Protein AF-A0A7H4LS41-F1 (afdb_monomer)

Secondary structure (DSSP, 8-state):
-----------SS--EEEEEEEETTEEEEEEEE-TTS--EEEEEEEEE-TTT--EEEEEEEEEEEE---BTTB----EEEEEEEE-TTHHHHHT--PPPPGGG---HHHHHHHHHHHHHHHHHHH-SEEEGGGTT-EEEETTEEEEPPEEEEETTEEEEE-S-EEEE--SSEEEEEEEEE--SSS--EEEEEEEEES----EE-TTS-EEEEEEEEE-----

Structure (mmCIF, N/CA/C/O backbone):
data_AF-A0A7H4LS41-F1
#
_entry.id   AF-A0A7H4LS41-F1
#
loop_
_atom_site.group_PDB
_atom_site.id
_atom_site.type_symbol
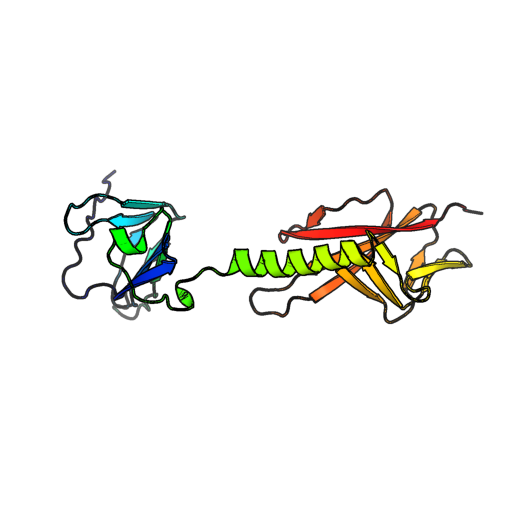_atom_site.label_atom_id
_atom_site.label_alt_id
_atom_site.label_comp_id
_atom_site.label_asym_id
_atom_site.label_entity_id
_atom_site.label_seq_id
_atom_site.pdbx_PDB_ins_code
_atom_site.Cartn_x
_atom_site.Cartn_y
_atom_site.Cartn_z
_atom_site.occupancy
_atom_site.B_iso_or_equiv
_atom_site.auth_seq_id
_atom_site.auth_comp_id
_atom_site.auth_asym_id
_atom_site.auth_atom_id
_atom_site.pdbx_PDB_model_num
ATOM 1 N N . MET A 1 1 ? 5.832 -9.402 42.581 1.00 26.73 1 MET A N 1
ATOM 2 C CA . MET A 1 1 ? 5.494 -8.704 41.322 1.00 26.73 1 MET A CA 1
ATOM 3 C C . MET A 1 1 ? 3.971 -8.651 41.212 1.00 26.73 1 MET A C 1
ATOM 5 O O . MET A 1 1 ? 3.350 -9.659 40.904 1.00 26.73 1 MET A O 1
ATOM 9 N N . LYS A 1 2 ? 3.348 -7.550 41.657 1.00 20.28 2 LYS A N 1
ATOM 10 C CA . LYS A 1 2 ? 1.881 -7.433 41.754 1.00 20.28 2 LYS A CA 1
ATOM 11 C C . LYS A 1 2 ? 1.306 -7.159 40.362 1.00 20.28 2 LYS A C 1
ATOM 13 O O . LYS A 1 2 ? 1.460 -6.063 39.839 1.00 20.28 2 LYS A O 1
ATOM 18 N N . VAL A 1 3 ? 0.658 -8.162 39.778 1.00 23.30 3 VAL A N 1
ATOM 19 C CA . VAL A 1 3 ? -0.164 -8.021 38.571 1.00 23.30 3 VAL A CA 1
ATOM 20 C C . VAL A 1 3 ? -1.408 -7.223 38.960 1.00 23.30 3 VAL A C 1
ATOM 22 O O . VAL A 1 3 ? -2.259 -7.713 39.703 1.00 23.30 3 VAL A O 1
ATOM 25 N N . CYS A 1 4 ? -1.495 -5.971 38.511 1.00 23.27 4 CYS A N 1
ATOM 26 C CA . CYS A 1 4 ? -2.680 -5.146 38.708 1.00 23.27 4 CYS A CA 1
ATOM 27 C C . CYS A 1 4 ? -3.816 -5.693 37.829 1.00 23.27 4 CYS A C 1
ATOM 29 O O . CYS A 1 4 ? -3.896 -5.408 36.636 1.00 23.27 4 CYS A O 1
ATOM 31 N N . ARG A 1 5 ? -4.694 -6.517 38.415 1.00 29.94 5 ARG A N 1
ATOM 32 C CA . ARG A 1 5 ? -6.027 -6.799 37.868 1.00 29.94 5 ARG A CA 1
ATOM 33 C C . ARG A 1 5 ? -6.899 -5.573 38.111 1.00 29.94 5 ARG A C 1
ATOM 35 O O . ARG A 1 5 ? -7.603 -5.511 39.115 1.00 29.94 5 ARG A O 1
ATOM 42 N N . GLN A 1 6 ? -6.890 -4.618 37.192 1.00 29.47 6 GLN A N 1
ATOM 43 C CA . GLN A 1 6 ? -7.936 -3.604 37.162 1.00 29.47 6 GLN A CA 1
ATOM 44 C C . GLN A 1 6 ? -8.997 -4.039 36.153 1.00 29.47 6 GLN A C 1
ATOM 46 O O . GLN A 1 6 ? -8.884 -3.826 34.950 1.00 29.47 6 GLN A O 1
ATOM 51 N N . ARG A 1 7 ? -10.052 -4.684 36.672 1.00 33.44 7 ARG A N 1
ATOM 52 C CA . ARG A 1 7 ? -11.378 -4.609 36.051 1.00 33.44 7 ARG A CA 1
ATOM 53 C C . ARG A 1 7 ? -11.705 -3.120 35.971 1.00 33.44 7 ARG A C 1
ATOM 55 O O . ARG A 1 7 ? -12.059 -2.527 36.987 1.00 33.44 7 ARG A O 1
ATOM 62 N N . LEU A 1 8 ? -11.580 -2.520 34.794 1.00 33.59 8 LEU A N 1
ATOM 63 C CA . LEU A 1 8 ? -12.117 -1.190 34.524 1.00 33.59 8 LEU A CA 1
ATOM 64 C C . LEU A 1 8 ? -13.650 -1.298 34.454 1.00 33.59 8 LEU A C 1
ATOM 66 O O . LEU A 1 8 ? -14.258 -1.274 33.392 1.00 33.59 8 LEU A O 1
ATOM 70 N N . LYS A 1 9 ? -14.289 -1.469 35.617 1.00 32.97 9 LYS A N 1
ATOM 71 C CA . LYS A 1 9 ? -15.656 -0.990 35.821 1.00 32.97 9 LYS A CA 1
ATOM 72 C C . LYS A 1 9 ? -15.510 0.518 35.969 1.00 32.97 9 LYS A C 1
ATOM 74 O O . LYS A 1 9 ? -15.071 0.953 37.023 1.00 32.97 9 LYS A O 1
ATOM 79 N N . PHE A 1 10 ? -15.783 1.277 34.913 1.00 35.00 10 PHE A N 1
ATOM 80 C CA . PHE A 1 10 ? -15.737 2.740 34.927 1.00 35.00 10 PHE A CA 1
ATOM 81 C C . PHE A 1 10 ? -16.946 3.292 35.700 1.00 35.00 10 PHE A C 1
ATOM 83 O O . PHE A 1 10 ? -18.069 3.127 35.220 1.00 35.00 10 PHE A O 1
ATOM 90 N N . PRO A 1 11 ? -16.785 3.956 36.859 1.00 31.81 11 PRO A N 1
ATOM 91 C CA . PRO A 1 11 ? -17.811 4.837 37.385 1.00 31.81 11 PRO A CA 1
ATOM 92 C C . PRO A 1 11 ? -17.486 6.280 36.960 1.00 31.81 11 PRO A C 1
ATOM 94 O O . PRO A 1 11 ? -16.342 6.711 37.041 1.00 31.81 11 PRO A O 1
ATOM 97 N N . MET A 1 12 ? -18.515 7.043 36.581 1.00 33.16 12 MET A N 1
ATOM 98 C CA . MET A 1 12 ? -18.486 8.512 36.461 1.00 33.16 12 MET A CA 1
ATOM 99 C C . MET A 1 12 ? -17.846 9.090 35.176 1.00 33.16 12 MET A C 1
ATOM 101 O O . MET A 1 12 ? -16.780 9.690 35.225 1.00 33.16 12 MET A O 1
ATOM 105 N N . PHE A 1 13 ? -18.608 8.964 34.075 1.00 34.97 13 PHE A N 1
ATOM 106 C CA . PHE A 1 13 ? -18.417 9.378 32.664 1.00 34.97 13 PHE A CA 1
ATOM 107 C C . PHE A 1 13 ? -18.037 8.210 31.735 1.00 34.97 13 PHE A C 1
ATOM 109 O O . PHE A 1 13 ? -16.871 7.821 31.675 1.00 34.97 13 PHE A O 1
ATOM 116 N N . PRO A 1 14 ? -19.015 7.586 31.042 1.00 52.81 14 PRO A N 1
ATOM 117 C CA . PRO A 1 14 ? -18.715 6.474 30.152 1.00 52.81 14 PRO A CA 1
ATOM 118 C C . PRO A 1 14 ? -17.909 6.967 28.936 1.00 52.81 14 PRO A C 1
ATOM 120 O O . PRO A 1 14 ? -18.185 8.066 28.449 1.00 52.81 14 PRO A O 1
ATOM 123 N N . PRO A 1 15 ? -16.954 6.168 28.412 1.00 63.88 15 PRO A N 1
ATOM 124 C CA . PRO A 1 15 ? -16.457 6.360 27.051 1.00 63.88 15 PRO A CA 1
ATOM 125 C C . PRO A 1 15 ? -17.625 6.613 26.103 1.00 63.88 15 PRO A C 1
ATOM 127 O O . PRO A 1 15 ? -18.675 5.974 26.241 1.00 63.88 15 PRO A O 1
ATOM 130 N N . LEU A 1 16 ? -17.428 7.468 25.101 1.00 72.19 16 LEU A N 1
ATOM 131 C CA . LEU A 1 16 ? -18.367 7.483 23.991 1.00 72.19 16 LEU A CA 1
ATOM 132 C C . LEU A 1 16 ? -18.194 6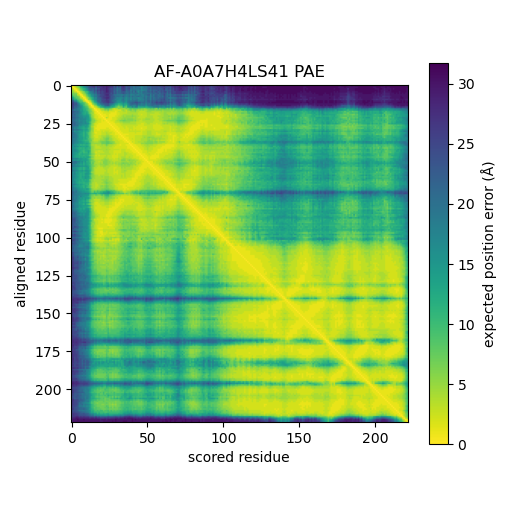.157 23.244 1.00 72.19 16 LEU A C 1
ATOM 134 O O . LEU A 1 16 ? -17.185 5.931 22.571 1.00 72.19 16 LEU A O 1
ATOM 138 N N . LEU A 1 17 ? -19.153 5.257 23.454 1.00 84.25 17 LEU A N 1
ATOM 139 C CA . LEU A 1 17 ? -19.219 3.954 22.815 1.00 84.25 17 LEU A CA 1
ATOM 140 C C . LEU A 1 17 ? -20.185 4.034 21.643 1.00 84.25 17 LEU A C 1
ATOM 142 O O . LEU A 1 17 ? -21.367 4.324 21.824 1.00 84.25 17 LEU A O 1
ATOM 146 N N . ILE A 1 18 ? -19.676 3.757 20.449 1.00 88.62 18 ILE A N 1
ATOM 147 C CA . ILE A 1 18 ? -20.455 3.786 19.213 1.00 88.62 18 ILE A CA 1
ATOM 148 C C . ILE A 1 18 ? -20.417 2.386 18.623 1.00 88.62 18 ILE A C 1
ATOM 150 O O . ILE A 1 18 ? -19.359 1.768 18.531 1.00 88.62 18 ILE A O 1
ATOM 154 N N . LYS A 1 19 ? -21.585 1.872 18.248 1.00 91.81 19 LYS A N 1
ATOM 155 C CA . LYS A 1 19 ? -21.738 0.549 17.650 1.00 91.81 19 LYS A CA 1
ATOM 156 C C . LYS A 1 19 ? -22.420 0.691 16.300 1.00 91.81 19 LYS A C 1
ATOM 158 O O . LYS A 1 19 ? -23.403 1.424 16.195 1.00 91.81 19 LYS A O 1
ATOM 163 N N . ALA A 1 20 ? -21.905 0.002 15.294 1.00 93.06 20 ALA A N 1
ATOM 164 C CA . ALA A 1 20 ? -22.434 0.089 13.944 1.00 93.06 20 ALA A CA 1
ATOM 165 C C . ALA A 1 20 ? -22.295 -1.234 13.185 1.00 93.06 20 ALA A C 1
ATOM 167 O O . ALA A 1 20 ? -21.420 -2.045 13.488 1.00 93.06 20 ALA A O 1
ATOM 168 N N . ALA A 1 21 ? -23.163 -1.451 12.201 1.00 93.31 21 ALA A N 1
ATOM 169 C CA . ALA A 1 21 ? -23.132 -2.614 11.325 1.00 93.31 21 ALA A CA 1
ATOM 170 C C . ALA A 1 21 ? -22.332 -2.291 10.059 1.00 93.31 21 ALA A C 1
ATOM 172 O O . ALA A 1 21 ? -22.771 -1.505 9.224 1.00 93.31 21 ALA A O 1
ATOM 173 N N . LEU A 1 22 ? -21.161 -2.911 9.901 1.00 89.12 22 LEU A N 1
ATOM 174 C CA . LEU A 1 22 ? -20.341 -2.774 8.693 1.00 89.12 22 LEU A CA 1
ATOM 175 C C . LEU A 1 22 ? -21.044 -3.391 7.476 1.00 89.12 22 LEU A C 1
ATOM 177 O O . LEU A 1 22 ? -20.971 -2.856 6.372 1.00 89.12 22 LEU A O 1
ATOM 181 N N . ASN A 1 23 ? -21.711 -4.525 7.692 1.00 90.50 23 ASN A N 1
ATOM 182 C CA . ASN A 1 23 ? -22.616 -5.203 6.768 1.00 90.50 23 ASN A CA 1
ATOM 183 C C . ASN A 1 23 ? -23.454 -6.230 7.563 1.00 90.50 23 ASN A C 1
ATOM 185 O O . ASN A 1 23 ? -23.344 -6.306 8.786 1.00 90.50 23 ASN A O 1
ATOM 189 N N . THR A 1 24 ? -24.272 -7.050 6.896 1.00 92.38 24 THR A N 1
ATOM 190 C CA . THR A 1 24 ? -25.110 -8.079 7.549 1.00 92.38 24 THR A CA 1
ATOM 191 C C . THR A 1 24 ? -24.319 -9.044 8.446 1.00 92.38 24 THR A C 1
ATOM 193 O O . THR A 1 24 ? -24.831 -9.507 9.464 1.00 92.38 24 THR A O 1
ATOM 196 N N . ASN A 1 25 ? -23.062 -9.315 8.095 1.00 94.69 25 ASN A N 1
ATOM 197 C CA . ASN A 1 25 ? -22.186 -10.290 8.741 1.00 94.69 25 ASN A CA 1
ATOM 198 C C . ASN A 1 25 ? -21.044 -9.648 9.543 1.00 94.69 25 ASN A C 1
ATOM 200 O O . ASN A 1 25 ? -20.151 -10.353 10.002 1.00 94.69 25 ASN A O 1
ATOM 204 N N . ALA A 1 26 ? -21.029 -8.326 9.722 1.00 92.12 26 ALA A N 1
ATOM 205 C CA . ALA A 1 26 ? -19.961 -7.676 10.467 1.00 92.12 26 ALA A CA 1
ATOM 206 C C . ALA A 1 26 ? -20.446 -6.444 11.225 1.00 92.12 26 ALA A C 1
ATOM 208 O O . ALA A 1 26 ? -21.183 -5.610 10.698 1.00 92.12 26 ALA A O 1
ATOM 209 N N . VAL A 1 27 ? -19.966 -6.297 12.456 1.00 92.62 27 VAL A N 1
ATOM 210 C CA . VAL A 1 27 ? -20.240 -5.144 13.318 1.00 92.62 27 VAL A CA 1
ATOM 211 C C . VAL A 1 27 ? -18.942 -4.550 13.837 1.00 92.62 27 VAL A C 1
ATOM 213 O O . VAL A 1 27 ? -17.940 -5.247 13.990 1.00 92.62 27 VAL A O 1
ATOM 216 N N . VAL A 1 28 ? -18.957 -3.254 14.121 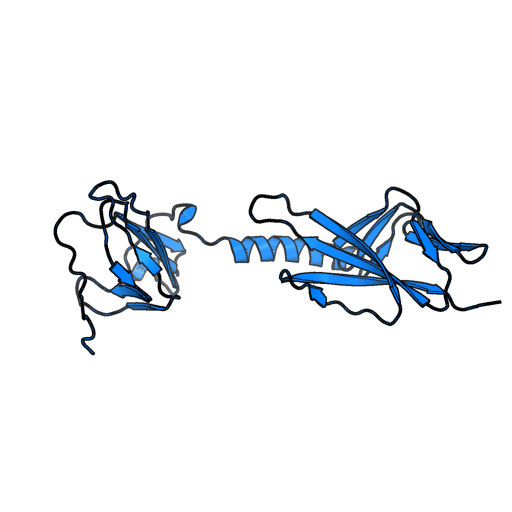1.00 92.44 28 VAL A N 1
ATOM 217 C CA . VAL A 1 28 ? -17.840 -2.529 14.721 1.00 92.44 28 VAL A CA 1
ATOM 218 C C . VAL A 1 28 ? -18.271 -1.908 16.041 1.00 92.44 28 VAL A C 1
ATOM 220 O O . VAL A 1 28 ? -19.338 -1.299 16.148 1.00 92.44 28 VAL A O 1
ATOM 223 N N . TYR A 1 29 ? -17.415 -2.068 17.044 1.00 91.88 29 TYR A N 1
ATOM 224 C CA . TYR A 1 29 ? -17.506 -1.395 18.328 1.00 91.88 29 TYR A CA 1
ATOM 225 C C . TYR A 1 29 ? -16.375 -0.392 18.427 1.00 91.88 29 TYR A C 1
ATOM 227 O O . TYR A 1 29 ? -15.199 -0.745 18.308 1.00 91.88 29 TYR A O 1
ATOM 235 N N . SER A 1 30 ? -16.735 0.852 18.685 1.00 90.31 30 SER A N 1
ATOM 236 C CA . SER A 1 30 ? -15.789 1.940 18.807 1.00 90.31 30 SER A CA 1
ATOM 237 C C . SER A 1 30 ? -15.855 2.566 20.182 1.00 90.31 30 SER A C 1
ATOM 239 O O . SER A 1 30 ? -16.936 2.750 20.738 1.00 90.31 30 SER A O 1
ATOM 241 N N . ALA A 1 31 ? -14.691 2.921 20.713 1.00 89.00 31 ALA A N 1
ATOM 242 C CA . ALA A 1 31 ? -14.557 3.646 21.963 1.00 89.00 31 ALA A CA 1
ATOM 243 C C . ALA A 1 31 ? -13.726 4.907 21.743 1.00 89.00 31 ALA A C 1
ATOM 245 O O . ALA A 1 31 ? -12.608 4.836 21.221 1.00 89.00 31 ALA A O 1
ATOM 246 N N . VAL A 1 32 ? -14.266 6.040 22.188 1.00 88.25 32 VAL A N 1
ATOM 247 C CA . VAL A 1 32 ? -13.549 7.312 22.277 1.00 88.25 32 VAL A CA 1
ATOM 248 C C . VAL A 1 32 ? -13.382 7.669 23.751 1.00 88.25 32 VAL A C 1
ATOM 250 O O . VAL A 1 32 ? -14.362 7.856 24.474 1.00 88.25 32 VAL A O 1
ATOM 253 N N . LEU A 1 33 ? -12.127 7.744 24.196 1.00 90.44 33 LEU A N 1
ATOM 254 C CA . LEU A 1 33 ? -11.746 8.300 25.493 1.00 90.44 33 LEU A CA 1
ATOM 255 C C . LEU A 1 33 ? -11.070 9.643 25.252 1.00 90.44 33 LEU A C 1
ATOM 257 O O . LEU A 1 33 ? -10.024 9.711 24.599 1.00 90.44 33 LEU A O 1
ATOM 261 N N . ASP A 1 34 ? -11.656 10.700 25.795 1.00 90.50 34 ASP A N 1
ATOM 262 C CA . ASP A 1 34 ? -11.086 12.036 25.716 1.00 90.50 34 ASP A CA 1
ATOM 263 C C . ASP A 1 34 ? -9.904 12.216 26.692 1.00 90.50 34 ASP A C 1
ATOM 265 O O . ASP A 1 34 ? -9.445 11.282 27.367 1.00 90.50 34 ASP A O 1
ATOM 269 N N . THR A 1 35 ? -9.384 13.439 26.773 1.00 92.38 35 THR A N 1
ATOM 270 C CA . THR A 1 35 ? -8.269 13.763 27.668 1.00 92.38 35 THR A CA 1
ATOM 271 C C . THR A 1 35 ? -8.645 13.783 29.155 1.00 92.38 35 THR A C 1
ATOM 273 O O . THR A 1 35 ? -7.755 13.863 29.993 1.00 92.38 35 THR A O 1
ATOM 276 N N . THR A 1 36 ? -9.923 13.682 29.530 1.00 90.62 36 THR A N 1
ATOM 277 C CA . THR A 1 36 ? -10.363 13.697 30.939 1.00 90.62 36 THR A CA 1
ATOM 278 C C . THR A 1 36 ? -10.226 12.332 31.624 1.00 90.62 36 THR A C 1
ATOM 280 O O . THR A 1 36 ? -10.286 12.243 32.856 1.00 90.62 36 THR A O 1
ATOM 283 N N . ILE A 1 37 ? -9.985 11.276 30.840 1.00 87.88 37 ILE A N 1
ATOM 284 C CA . ILE A 1 37 ? -9.876 9.887 31.295 1.00 87.88 37 ILE A CA 1
ATOM 285 C C . ILE A 1 37 ? -8.420 9.401 31.132 1.00 87.88 37 ILE A C 1
ATOM 287 O O . ILE A 1 37 ? -7.853 9.456 30.050 1.00 87.88 37 ILE A O 1
ATOM 291 N N . GLY A 1 38 ? -7.797 8.925 32.204 1.00 89.06 38 GLY A N 1
ATOM 292 C CA . GLY A 1 38 ? -6.384 8.503 32.328 1.00 89.06 38 GLY A CA 1
ATOM 293 C C . GLY A 1 38 ? -6.128 8.214 33.819 1.00 89.06 38 GLY A C 1
ATOM 294 O O . GLY A 1 38 ? -7.078 8.236 34.599 1.00 89.06 38 GLY A O 1
ATOM 295 N N . ASP A 1 39 ? -4.940 7.937 34.338 1.00 92.44 39 ASP A N 1
ATOM 296 C CA . ASP A 1 39 ? -3.619 7.711 33.763 1.00 92.44 39 ASP A CA 1
ATOM 297 C C . ASP A 1 39 ? -3.279 6.226 33.897 1.00 92.44 39 ASP A C 1
ATOM 299 O O . ASP A 1 39 ? -3.326 5.680 35.002 1.00 92.44 39 ASP A O 1
ATOM 303 N N . TRP A 1 40 ? -2.947 5.544 32.803 1.00 93.06 40 TRP A N 1
ATOM 304 C CA . TRP A 1 40 ? -2.560 4.133 32.878 1.00 93.06 40 TRP A CA 1
ATOM 305 C C . TRP A 1 40 ? -1.762 3.673 31.664 1.00 93.06 40 TRP A C 1
ATOM 307 O O . TRP A 1 40 ? -1.824 4.243 30.571 1.00 93.06 40 TRP A O 1
ATOM 317 N N . ARG A 1 41 ? -1.040 2.570 31.865 1.00 93.25 41 ARG A N 1
ATOM 318 C CA . ARG A 1 41 ? -0.422 1.790 30.794 1.00 93.25 41 ARG A CA 1
ATOM 319 C C . ARG A 1 41 ? -1.347 0.643 30.416 1.00 93.25 41 ARG A C 1
ATOM 321 O O . ARG A 1 41 ? -2.008 0.068 31.281 1.00 93.25 41 ARG A O 1
ATOM 328 N N . TYR A 1 42 ? -1.406 0.317 29.136 1.00 90.25 42 TYR A N 1
ATOM 329 C CA . TYR A 1 42 ? -2.170 -0.822 28.639 1.00 90.25 42 TYR A CA 1
ATOM 330 C C . TYR A 1 42 ? -1.464 -1.438 27.435 1.00 90.25 42 TYR A C 1
ATOM 332 O O . TYR A 1 42 ? -0.820 -0.745 26.656 1.00 90.25 42 TYR A O 1
ATOM 340 N N . ASN A 1 43 ? -1.587 -2.747 27.275 1.00 92.94 43 ASN A N 1
ATOM 341 C CA . ASN A 1 43 ? -1.017 -3.505 26.159 1.00 92.94 43 ASN A CA 1
ATOM 342 C C . ASN A 1 43 ? -2.053 -4.439 25.516 1.00 92.94 43 ASN A C 1
ATOM 344 O O . ASN A 1 43 ? -1.714 -5.317 24.728 1.00 92.94 43 ASN A O 1
ATOM 348 N N . TRP A 1 44 ? -3.327 -4.270 25.865 1.00 91.94 44 TRP A N 1
ATOM 349 C CA . TRP A 1 44 ? -4.432 -4.979 25.243 1.00 91.94 44 TRP A CA 1
ATOM 350 C C . TRP A 1 44 ? -5.711 -4.148 25.303 1.00 91.94 44 TRP A C 1
ATOM 352 O O . TRP A 1 44 ? -5.855 -3.246 26.132 1.00 91.94 44 TRP A O 1
ATOM 362 N N . ILE A 1 45 ? -6.634 -4.461 24.403 1.00 89.94 45 ILE A N 1
ATOM 363 C CA . ILE A 1 45 ? -7.987 -3.910 24.343 1.00 89.94 45 ILE A CA 1
ATOM 364 C C . ILE A 1 45 ? -8.925 -5.102 24.181 1.00 89.94 45 ILE A C 1
ATOM 366 O O . ILE A 1 45 ? -8.603 -6.039 23.451 1.00 89.94 45 ILE A O 1
ATOM 370 N N . GLY A 1 46 ? -10.062 -5.096 24.871 1.00 89.50 46 GLY A N 1
ATOM 371 C CA . GLY A 1 46 ? -11.015 -6.195 24.795 1.00 89.50 46 GLY A CA 1
ATOM 372 C C . GLY A 1 46 ? -12.449 -5.734 24.622 1.00 89.50 46 GLY A C 1
ATOM 373 O O . GLY A 1 46 ? -12.825 -4.647 25.061 1.00 89.50 46 GLY A O 1
ATOM 374 N N . LEU A 1 47 ? -13.237 -6.604 24.001 1.00 88.12 47 LEU A N 1
ATOM 37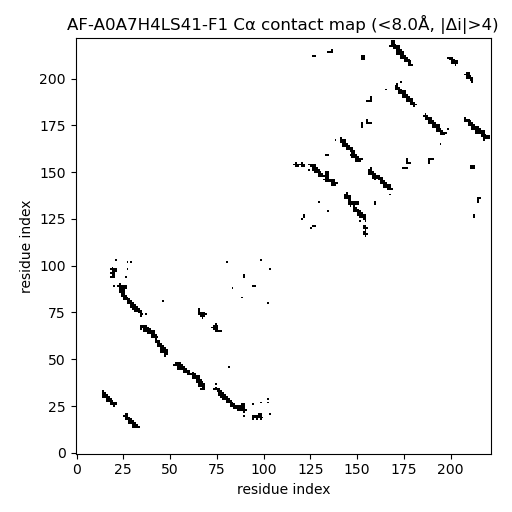5 C CA . LEU A 1 47 ? -14.684 -6.500 23.923 1.00 88.12 47 LEU A CA 1
ATOM 376 C C . LEU A 1 47 ? -15.287 -7.506 24.902 1.00 88.12 47 LEU A C 1
ATOM 378 O O . LEU A 1 47 ? -14.934 -8.688 24.884 1.00 88.12 47 LEU A O 1
ATOM 382 N N . VAL A 1 48 ? -16.186 -7.033 25.757 1.00 88.31 48 VAL A N 1
ATOM 383 C CA . VAL A 1 48 ? -16.854 -7.843 26.777 1.00 88.31 48 VAL A CA 1
ATOM 384 C C . VAL A 1 48 ? -18.349 -7.601 26.667 1.00 88.31 48 VAL A C 1
ATOM 386 O O . VAL A 1 48 ? -18.778 -6.450 26.579 1.00 88.31 48 VAL A O 1
ATOM 389 N N . ASP A 1 49 ? -19.132 -8.673 26.694 1.00 83.69 49 ASP A N 1
ATOM 390 C CA . ASP A 1 49 ? -20.577 -8.564 26.846 1.00 83.69 49 ASP A CA 1
ATOM 391 C C . ASP A 1 49 ? -20.904 -8.046 28.254 1.00 83.69 49 ASP A C 1
ATOM 393 O O . ASP A 1 49 ? -20.555 -8.664 29.264 1.00 83.69 49 ASP A O 1
ATOM 397 N N . SER A 1 50 ? -21.575 -6.898 28.329 1.00 80.69 50 SER A N 1
ATOM 398 C CA . SER A 1 50 ? -21.907 -6.252 29.597 1.00 80.69 50 SER A CA 1
ATOM 399 C C . SER A 1 50 ? -22.933 -7.037 30.417 1.00 80.69 50 SER A C 1
ATOM 401 O O . SER A 1 50 ? -22.923 -6.910 31.644 1.00 80.69 50 SER A O 1
ATOM 403 N N . ALA A 1 51 ? -23.775 -7.861 29.780 1.00 83.81 51 ALA A N 1
ATOM 404 C CA . ALA A 1 51 ? -24.785 -8.660 30.467 1.00 83.81 51 ALA A CA 1
ATOM 405 C C . ALA A 1 51 ? -24.172 -9.896 31.141 1.00 83.81 51 ALA A C 1
ATOM 407 O O . ALA A 1 51 ? -24.407 -10.143 32.324 1.00 83.81 51 ALA A O 1
ATOM 408 N N . THR A 1 52 ? -23.351 -10.655 30.409 1.00 87.88 52 THR A N 1
ATOM 409 C CA . THR A 1 52 ? -22.795 -11.929 30.903 1.00 87.88 52 THR A CA 1
ATOM 410 C C . THR A 1 52 ? -21.367 -11.825 31.438 1.00 87.88 52 THR A C 1
ATOM 412 O O . THR A 1 52 ? -20.871 -12.766 32.052 1.00 87.88 52 THR A O 1
ATOM 415 N N . SER A 1 53 ? -20.684 -10.693 31.235 1.00 85.75 53 SER A N 1
ATOM 416 C CA . SER A 1 53 ? -19.233 -10.555 31.451 1.00 85.75 53 SER A CA 1
ATOM 417 C C . SER A 1 53 ? -18.381 -11.518 30.609 1.00 85.75 53 SER A C 1
ATOM 419 O O . SER A 1 53 ? -17.212 -11.747 30.933 1.00 85.75 53 SER A O 1
ATOM 421 N N . THR A 1 54 ? -18.943 -12.072 29.530 1.00 87.81 54 THR A N 1
ATOM 422 C CA . THR A 1 54 ? -18.221 -12.941 28.594 1.00 87.81 54 THR A CA 1
ATOM 423 C C . THR A 1 54 ? -17.271 -12.110 27.746 1.00 87.81 54 THR A C 1
ATOM 425 O O . THR A 1 54 ? -17.658 -11.096 27.166 1.00 87.81 54 THR A O 1
ATOM 428 N N . VAL A 1 55 ? -16.014 -12.540 27.661 1.00 88.88 55 VAL A N 1
ATOM 429 C CA . VAL A 1 55 ? -15.033 -11.917 26.771 1.00 88.88 55 VAL A CA 1
ATOM 430 C C . VAL A 1 55 ? -15.308 -12.380 25.348 1.00 88.88 55 VAL A C 1
ATOM 432 O O . VAL A 1 55 ? -15.295 -13.576 25.075 1.00 88.88 55 VAL A O 1
ATOM 435 N N . LEU A 1 56 ? -15.533 -11.426 24.453 1.00 86.62 56 LEU A N 1
ATOM 436 C CA . LEU A 1 56 ? -15.816 -11.691 23.046 1.00 86.62 56 LEU A CA 1
ATOM 437 C C . LEU A 1 56 ? -14.565 -11.546 22.174 1.00 86.62 56 LEU A C 1
ATOM 439 O O . LEU A 1 56 ? -14.407 -12.256 21.188 1.00 86.62 56 LEU A O 1
ATOM 443 N N . MET A 1 57 ? -13.671 -10.619 22.525 1.00 88.62 57 MET A N 1
ATOM 444 C CA . MET A 1 57 ? -12.449 -10.351 21.766 1.00 88.62 57 MET A CA 1
ATOM 445 C C . MET A 1 57 ? -11.362 -9.778 22.673 1.00 88.62 57 MET A C 1
ATOM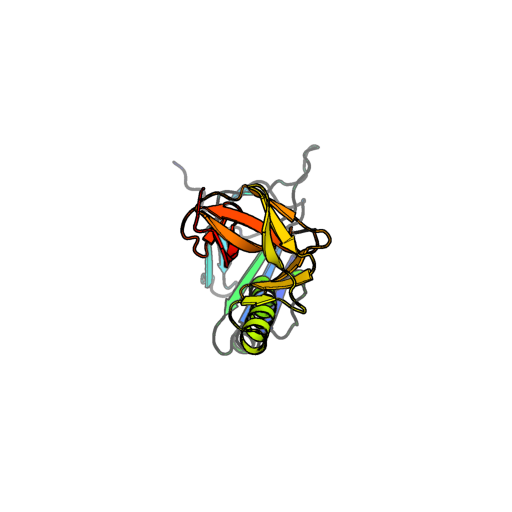 447 O O . MET A 1 57 ? -11.660 -8.983 23.564 1.00 88.62 57 MET A O 1
ATOM 451 N N . ILE A 1 58 ? -10.103 -10.138 22.413 1.00 90.56 58 ILE A N 1
ATOM 452 C CA . ILE A 1 58 ? -8.916 -9.495 22.990 1.00 90.56 58 ILE A CA 1
ATOM 453 C C . ILE A 1 58 ? -7.916 -9.240 21.863 1.00 90.56 58 ILE A C 1
ATOM 455 O O . ILE A 1 58 ? -7.550 -10.161 21.137 1.00 90.56 58 ILE A O 1
ATOM 459 N N . VAL A 1 59 ? -7.435 -8.005 21.760 1.00 88.50 59 VAL A N 1
ATOM 460 C CA . VAL A 1 59 ? -6.355 -7.606 20.853 1.00 88.50 59 VAL A CA 1
ATOM 461 C C . VAL A 1 59 ? -5.177 -7.131 21.692 1.00 88.50 59 VAL A C 1
ATOM 463 O O . VAL A 1 59 ? -5.327 -6.209 22.492 1.00 88.50 59 VAL A O 1
ATOM 466 N N . HIS A 1 60 ? -4.011 -7.749 21.509 1.00 91.06 60 HIS A N 1
ATOM 467 C CA . HIS A 1 60 ? -2.765 -7.314 22.138 1.00 91.06 60 HIS A CA 1
ATOM 468 C C . HIS A 1 60 ? -2.045 -6.301 21.251 1.00 91.06 60 HIS A C 1
ATOM 470 O O . HIS A 1 60 ? -2.013 -6.442 20.030 1.00 91.06 60 HIS A O 1
ATOM 476 N N . ILE A 1 61 ? -1.452 -5.292 21.877 1.00 88.94 61 ILE A N 1
ATOM 477 C CA . ILE A 1 61 ? -0.691 -4.230 21.219 1.00 88.94 61 ILE A CA 1
ATOM 478 C C . ILE A 1 61 ? 0.589 -3.945 22.017 1.00 88.94 61 ILE A C 1
ATOM 480 O O . ILE A 1 61 ? 0.641 -4.254 23.212 1.00 88.94 61 ILE A O 1
ATOM 484 N N . PRO A 1 62 ? 1.620 -3.332 21.405 1.00 94.88 62 PRO A N 1
ATOM 485 C CA . PRO A 1 62 ? 2.742 -2.790 22.162 1.00 94.88 62 PRO A CA 1
ATOM 486 C C . PRO A 1 62 ? 2.236 -1.867 23.267 1.00 94.88 62 PRO A C 1
ATOM 488 O O . PRO A 1 62 ? 1.241 -1.170 23.070 1.00 94.88 62 PRO A O 1
ATOM 491 N N . GLU A 1 63 ? 2.907 -1.852 24.414 1.00 94.81 63 GLU A N 1
ATOM 492 C CA . GLU A 1 63 ? 2.455 -1.067 25.559 1.00 94.81 63 GLU A CA 1
ATOM 493 C C . GLU A 1 63 ? 2.272 0.412 25.193 1.00 94.81 63 GLU A C 1
ATOM 495 O O . GLU A 1 63 ? 3.147 1.054 24.615 1.00 94.81 63 GLU A O 1
ATOM 500 N N . GLN A 1 64 ? 1.099 0.933 25.526 1.00 92.12 64 GLN A N 1
ATOM 501 C CA . GLN A 1 64 ? 0.670 2.296 25.274 1.00 92.12 64 GLN A CA 1
ATOM 502 C C . GLN A 1 64 ? 0.410 3.010 26.597 1.00 92.12 64 GLN A C 1
ATOM 504 O O . GLN A 1 64 ? 0.074 2.386 27.607 1.00 92.12 64 GLN A O 1
ATOM 509 N N . LEU A 1 65 ? 0.492 4.338 26.565 1.00 93.12 65 LEU A N 1
ATOM 510 C CA . LEU A 1 65 ? 0.226 5.205 27.707 1.00 93.12 65 LEU A CA 1
ATOM 511 C C . LEU A 1 65 ? -0.996 6.095 27.424 1.00 93.12 65 LEU A C 1
ATOM 513 O O . LEU A 1 65 ? -1.017 6.838 26.439 1.00 93.12 65 LEU A O 1
ATOM 517 N N . LYS A 1 66 ? -2.012 6.031 28.291 1.00 92.81 66 LYS A N 1
ATOM 518 C CA . LYS A 1 66 ? -3.124 6.991 28.327 1.00 92.81 66 LYS A CA 1
ATOM 519 C C . LYS A 1 66 ? -2.844 8.001 29.432 1.00 92.81 66 LYS A C 1
ATOM 521 O O . LYS A 1 66 ? -2.681 7.595 30.579 1.00 92.81 66 LYS A O 1
ATOM 526 N N . ILE A 1 67 ? -2.812 9.281 29.074 1.00 93.25 67 ILE A N 1
ATOM 527 C CA . ILE A 1 67 ? -2.556 10.397 29.986 1.00 93.25 67 ILE A CA 1
ATOM 528 C C . ILE A 1 67 ? -3.832 11.230 30.103 1.00 93.25 67 ILE A C 1
ATOM 530 O O . ILE A 1 67 ? -4.455 11.581 29.092 1.00 93.25 67 ILE A O 1
ATOM 534 N N . LYS A 1 68 ? -4.218 11.535 31.336 1.00 93.56 68 LYS A N 1
ATOM 535 C CA . LYS A 1 68 ? -5.281 12.464 31.692 1.00 93.56 68 LYS A CA 1
ATOM 536 C C . LYS A 1 68 ? -4.726 13.883 31.755 1.00 93.56 68 LYS A C 1
ATOM 538 O O . LYS A 1 68 ? -3.651 14.123 32.290 1.00 93.56 68 LYS A O 1
ATOM 543 N N . THR A 1 69 ? -5.500 14.848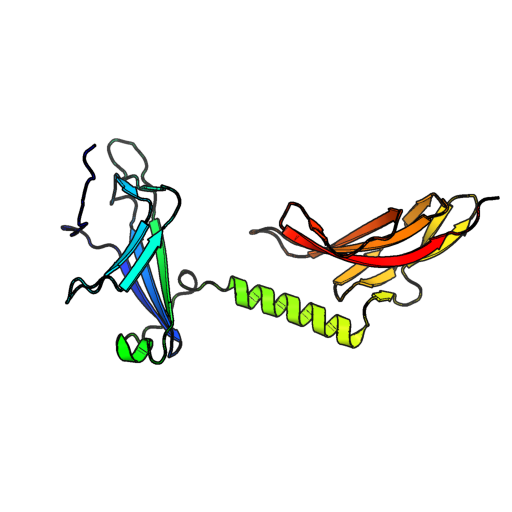 31.274 1.00 93.31 69 THR A N 1
ATOM 544 C CA . THR A 1 69 ? -5.210 16.263 31.494 1.00 93.31 69 THR A CA 1
ATOM 545 C C . THR A 1 69 ? -5.432 16.595 32.967 1.00 93.31 69 THR A C 1
ATOM 547 O O . THR A 1 69 ? -6.571 16.634 33.438 1.00 93.31 69 THR A O 1
ATOM 550 N N . GLN A 1 70 ? -4.351 16.836 33.704 1.00 93.12 70 GLN A N 1
ATOM 551 C CA . GLN A 1 70 ? -4.400 17.262 35.102 1.00 93.12 70 GLN A CA 1
ATOM 552 C C . GLN A 1 70 ? -3.115 18.003 35.484 1.00 93.12 70 GLN A C 1
ATOM 554 O O . GLN A 1 70 ? -2.034 17.685 35.001 1.00 93.12 70 GLN A O 1
ATOM 559 N N . GLY A 1 71 ? -3.223 18.996 36.374 1.00 85.88 71 GLY A N 1
ATOM 560 C CA . GLY A 1 71 ? -2.050 19.630 36.991 1.00 85.88 71 GLY A CA 1
ATOM 561 C C . GLY A 1 71 ? -1.094 20.289 35.991 1.00 85.88 71 GLY A C 1
ATOM 562 O O . GLY A 1 71 ? 0.114 20.248 36.188 1.00 85.88 71 GLY A O 1
ATOM 563 N N . GLY A 1 72 ? -1.623 20.843 34.895 1.00 87.06 72 GLY A N 1
ATOM 564 C CA . GLY A 1 72 ? -0.819 21.443 33.826 1.00 87.06 72 GLY A CA 1
ATOM 565 C C . GLY A 1 72 ? -0.189 20.441 32.850 1.00 87.06 72 GLY A C 1
ATOM 566 O O . GLY A 1 72 ? 0.429 20.871 31.881 1.00 87.06 72 GLY A O 1
ATOM 567 N N . GLN A 1 73 ? -0.365 19.129 33.047 1.00 90.75 73 GLN A N 1
ATOM 568 C CA . GLN A 1 73 ? -0.013 18.125 32.042 1.00 90.75 73 GLN A CA 1
ATOM 569 C C . GLN A 1 73 ? -1.142 17.984 31.024 1.00 90.75 73 GLN A C 1
ATOM 571 O O . GLN A 1 73 ? -2.307 17.827 31.392 1.00 90.75 73 GLN A O 1
ATOM 576 N N . GLN A 1 74 ? -0.794 18.041 29.739 1.00 92.94 74 GLN A N 1
ATOM 577 C CA . GLN A 1 74 ? -1.732 17.810 28.647 1.00 92.94 74 GLN A CA 1
ATOM 578 C C . GLN A 1 74 ? -1.941 16.303 28.448 1.00 92.94 74 GLN A C 1
ATOM 580 O O . GLN A 1 74 ? -0.984 15.560 28.234 1.00 9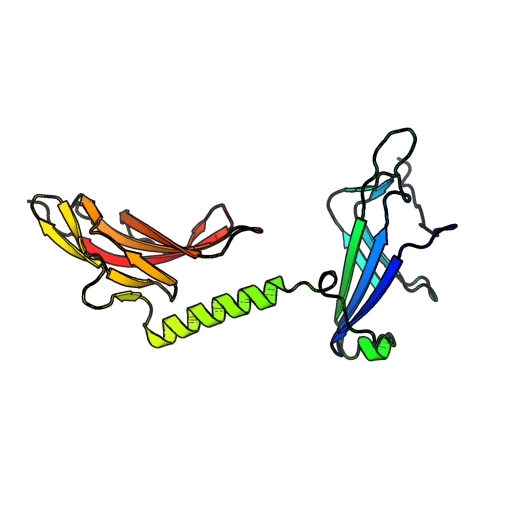2.94 74 GLN A O 1
ATOM 585 N N . GLY A 1 75 ? -3.196 15.855 28.501 1.00 93.50 75 GLY A N 1
ATOM 586 C CA . GLY A 1 75 ? -3.572 14.477 28.200 1.00 93.50 75 GLY A CA 1
ATOM 587 C C . GLY A 1 75 ? -3.669 14.187 26.700 1.00 93.50 75 GLY A C 1
ATOM 588 O O . GLY A 1 75 ? -3.583 15.081 25.858 1.00 93.50 75 GLY A O 1
ATOM 589 N N . ASN A 1 76 ? -3.897 12.919 26.355 1.00 93.62 76 ASN A N 1
ATOM 590 C CA . ASN A 1 76 ? -4.087 12.457 24.974 1.00 93.62 76 ASN A CA 1
ATOM 591 C C . ASN A 1 76 ? -5.498 11.893 24.749 1.00 93.62 76 ASN A C 1
ATOM 593 O O . ASN A 1 76 ? -6.137 11.450 25.693 1.00 93.62 76 ASN A O 1
ATOM 597 N N . ASN A 1 77 ? -5.994 11.881 23.510 1.00 90.94 77 ASN A N 1
ATOM 598 C CA . ASN A 1 77 ? -7.238 11.182 23.161 1.00 90.94 77 ASN A CA 1
ATOM 599 C C . ASN A 1 77 ? -6.937 9.750 22.707 1.00 90.94 77 ASN A C 1
ATOM 601 O O . ASN A 1 77 ? -5.901 9.486 22.094 1.00 90.94 77 ASN A O 1
ATOM 605 N N . LEU A 1 78 ? -7.861 8.828 22.975 1.00 89.94 78 LEU A N 1
ATOM 606 C CA . LEU A 1 78 ? -7.801 7.453 22.493 1.00 89.94 78 LEU A CA 1
ATOM 607 C C . LEU A 1 78 ? -9.051 7.132 21.680 1.00 89.94 78 LEU A C 1
ATOM 609 O O . LEU A 1 78 ? -10.159 7.213 22.200 1.00 89.94 78 LEU A O 1
ATOM 613 N N . VAL A 1 79 ? -8.854 6.705 20.435 1.00 89.56 79 VAL A N 1
ATOM 614 C CA . VAL A 1 79 ? -9.909 6.163 19.572 1.00 89.56 79 VAL A CA 1
ATOM 615 C C . VAL A 1 79 ? -9.536 4.736 19.197 1.00 89.56 79 VAL A C 1
ATOM 617 O O . VAL A 1 79 ? -8.409 4.484 18.752 1.00 89.56 79 VAL A O 1
ATOM 620 N N . ARG A 1 80 ? -10.448 3.787 19.413 1.00 88.94 80 ARG A N 1
ATOM 621 C CA . ARG A 1 80 ? -10.251 2.374 19.063 1.00 88.94 80 ARG A CA 1
ATOM 622 C C . ARG A 1 80 ? -11.499 1.798 18.428 1.00 88.94 80 ARG A C 1
ATOM 624 O O . ARG A 1 80 ? -12.586 2.016 18.942 1.00 88.94 80 ARG A O 1
ATOM 631 N N . ASN A 1 81 ? -11.291 1.031 17.364 1.00 89.75 81 ASN A N 1
ATOM 632 C CA . ASN A 1 81 ? -12.313 0.282 16.649 1.00 89.75 81 ASN A CA 1
ATOM 633 C C . ASN A 1 81 ? -11.989 -1.207 16.765 1.00 89.75 81 ASN A C 1
ATOM 635 O O . ASN A 1 81 ? -10.850 -1.610 16.525 1.00 89.75 81 ASN A O 1
ATOM 639 N N . LEU A 1 82 ? -12.981 -2.010 17.128 1.00 89.25 82 LEU A N 1
ATOM 640 C CA . LEU A 1 82 ? -12.925 -3.467 17.144 1.00 89.25 82 LEU A CA 1
ATOM 641 C C . LEU A 1 82 ? -14.040 -3.972 16.235 1.00 89.25 82 LEU A C 1
ATOM 643 O O . LEU A 1 82 ? -15.218 -3.838 16.566 1.00 89.25 82 LEU A O 1
ATOM 647 N N . ALA A 1 83 ? -13.661 -4.508 15.080 1.00 90.06 83 ALA A N 1
ATOM 648 C CA . ALA A 1 83 ? -14.590 -5.124 14.147 1.00 90.06 83 ALA A CA 1
ATOM 649 C C . ALA A 1 83 ? -14.675 -6.628 14.413 1.00 90.06 83 ALA A C 1
ATOM 651 O O . ALA A 1 83 ? -13.656 -7.277 14.643 1.00 90.06 83 ALA A O 1
ATOM 652 N N . MET A 1 84 ? -15.885 -7.172 14.370 1.00 89.00 84 MET A N 1
ATOM 653 C CA . MET A 1 84 ? -16.154 -8.597 14.505 1.00 89.00 84 MET A CA 1
ATOM 654 C C . MET A 1 84 ? -16.989 -9.060 13.319 1.00 89.00 84 MET A C 1
ATOM 656 O O . MET A 1 84 ? -18.021 -8.459 13.018 1.00 89.00 84 MET A O 1
ATOM 660 N N . GLU A 1 85 ? -16.543 -10.132 12.673 1.00 91.44 85 GLU A N 1
ATOM 661 C CA . GLU A 1 85 ? -17.183 -10.706 11.493 1.00 91.44 85 GLU A CA 1
ATOM 662 C C . GLU A 1 85 ? -17.635 -12.139 11.780 1.00 91.44 85 GLU A C 1
ATOM 664 O O . GLU A 1 85 ? -16.841 -12.984 12.194 1.00 91.44 85 GLU A O 1
ATOM 669 N N . PHE A 1 86 ? -18.928 -12.393 11.587 1.00 90.62 86 PHE A N 1
ATOM 670 C CA . PHE A 1 86 ? -19.550 -13.713 11.607 1.00 90.62 86 PHE A CA 1
ATOM 671 C C . PHE A 1 86 ? -20.921 -13.648 10.923 1.00 90.62 86 PHE A C 1
ATOM 673 O O . PHE A 1 86 ? -21.562 -12.599 10.863 1.00 90.62 86 PHE A O 1
ATOM 680 N N . ALA A 1 87 ? -21.393 -14.777 10.396 1.00 94.75 87 ALA A N 1
ATOM 681 C CA . ALA A 1 87 ? -22.679 -14.831 9.707 1.00 94.75 87 ALA A CA 1
ATOM 682 C C . ALA A 1 87 ? -23.818 -14.295 10.598 1.00 94.75 87 ALA A C 1
ATOM 684 O O . ALA A 1 87 ? -23.990 -14.748 11.729 1.00 94.75 87 ALA A O 1
ATOM 685 N N . GLY A 1 88 ? -24.577 -13.321 10.089 1.00 90.75 88 GLY A N 1
ATOM 686 C CA . GLY A 1 88 ? -25.694 -12.706 10.810 1.00 90.75 88 GLY A CA 1
ATOM 687 C C . GLY A 1 88 ? -25.294 -11.800 11.981 1.00 90.75 88 GLY A C 1
ATOM 688 O O . GLY A 1 88 ? -26.122 -11.556 12.855 1.00 90.75 88 GLY A O 1
ATOM 689 N N . ALA A 1 89 ? -24.059 -11.287 12.040 1.00 91.00 89 ALA A N 1
ATOM 690 C CA . ALA A 1 89 ? -23.594 -10.469 13.165 1.00 91.00 89 ALA A CA 1
ATOM 691 C C . ALA A 1 89 ? -24.487 -9.265 13.494 1.00 91.00 89 ALA A C 1
ATOM 693 O O . ALA A 1 89 ? -24.740 -8.992 14.671 1.00 91.00 89 ALA A O 1
ATOM 694 N N . ALA A 1 90 ? -24.989 -8.557 12.480 1.00 91.44 90 ALA A N 1
ATOM 695 C CA . ALA A 1 90 ? -25.869 -7.407 12.694 1.00 91.44 90 ALA A CA 1
ATOM 696 C C . ALA A 1 90 ? -27.187 -7.821 13.371 1.00 91.44 90 ALA A C 1
ATOM 698 O O . ALA A 1 90 ? -27.649 -7.158 14.300 1.00 91.44 90 ALA A O 1
ATOM 699 N N . GLU A 1 91 ? -27.749 -8.960 12.956 1.00 91.75 91 GLU A N 1
ATOM 700 C CA . GLU A 1 91 ? -28.960 -9.535 13.539 1.00 91.75 91 GLU A CA 1
ATOM 701 C C . GLU A 1 91 ? -28.698 -10.056 14.956 1.00 91.75 91 GLU A C 1
ATOM 703 O O . GLU A 1 91 ? -29.380 -9.656 15.895 1.00 91.75 91 GLU A O 1
ATOM 708 N N . ALA A 1 92 ? -27.664 -10.875 15.152 1.00 88.38 92 ALA A N 1
ATOM 709 C CA . ALA A 1 92 ? -27.340 -11.459 16.453 1.00 88.38 92 ALA A CA 1
ATOM 710 C C . ALA A 1 92 ? -27.055 -10.398 17.532 1.00 88.38 92 ALA A C 1
ATOM 712 O O . ALA A 1 92 ? -27.382 -10.590 18.701 1.00 88.38 92 ALA A O 1
ATOM 713 N N . THR A 1 93 ? -26.464 -9.264 17.144 1.00 86.69 93 THR A N 1
ATOM 714 C CA . THR A 1 93 ? -26.155 -8.149 18.057 1.00 86.69 93 THR A CA 1
ATOM 715 C C . THR A 1 93 ? -27.239 -7.071 18.102 1.00 86.69 93 THR A C 1
ATOM 717 O O . THR A 1 93 ? -27.150 -6.156 18.928 1.00 86.69 93 THR A O 1
ATOM 720 N N . GLN A 1 94 ? -28.254 -7.166 17.232 1.00 90.06 94 GLN A N 1
ATOM 721 C CA . GLN A 1 94 ? -29.317 -6.170 17.057 1.00 90.06 94 GLN A CA 1
ATOM 722 C C . GLN A 1 94 ? -28.754 -4.759 16.787 1.00 90.06 94 GLN A C 1
ATOM 724 O O . GLN A 1 94 ? -29.225 -3.755 17.332 1.00 90.06 94 GLN A O 1
ATOM 729 N N . ILE A 1 95 ? -27.693 -4.673 15.980 1.00 88.94 95 ILE A N 1
ATOM 730 C CA . ILE A 1 95 ? -27.061 -3.411 15.579 1.00 88.94 95 ILE A CA 1
ATOM 731 C C . ILE A 1 95 ? -27.474 -3.100 14.143 1.00 88.94 95 ILE A C 1
ATOM 733 O O . ILE A 1 95 ? -27.143 -3.839 13.223 1.00 88.94 95 ILE A O 1
ATOM 737 N N . THR A 1 96 ? -28.163 -1.976 13.950 1.00 89.38 96 THR A N 1
ATOM 738 C CA . THR A 1 96 ? -28.671 -1.533 12.637 1.00 89.38 96 THR A CA 1
ATOM 739 C C . THR A 1 96 ? -28.145 -0.162 12.209 1.00 89.38 96 THR A C 1
ATOM 741 O O . THR A 1 96 ? -28.463 0.314 11.124 1.00 89.38 96 THR A O 1
ATOM 744 N N . VAL A 1 97 ? -27.342 0.487 13.055 1.00 91.50 97 VAL A N 1
ATOM 745 C CA . VAL A 1 97 ? -26.781 1.817 12.790 1.00 91.50 97 VAL A CA 1
ATOM 746 C C . VAL A 1 97 ? -25.664 1.715 11.752 1.00 91.50 97 VAL A C 1
ATOM 748 O O . VAL A 1 97 ? -24.793 0.852 11.864 1.00 91.50 97 VAL A O 1
ATOM 751 N N . THR A 1 98 ? -25.671 2.608 10.763 1.00 90.00 98 THR A N 1
ATOM 752 C CA . THR A 1 98 ? -24.615 2.703 9.745 1.00 90.00 98 THR A CA 1
ATOM 753 C C . THR A 1 98 ? -23.310 3.231 10.354 1.00 90.00 98 THR A C 1
ATOM 755 O O . THR A 1 98 ? -23.356 4.189 11.125 1.00 90.00 98 THR A O 1
ATOM 758 N N . PRO A 1 99 ? -22.146 2.652 10.011 1.00 87.88 99 PRO A N 1
ATOM 759 C CA . PRO A 1 99 ? -20.855 3.084 10.528 1.00 87.88 99 PRO A CA 1
ATOM 760 C C . PRO A 1 99 ? -20.458 4.459 10.006 1.00 87.88 99 PRO A C 1
ATOM 762 O O . PRO A 1 99 ? -20.650 4.786 8.833 1.00 87.88 99 PRO A O 1
ATOM 765 N N . GLU A 1 100 ? -19.832 5.240 10.878 1.00 88.31 100 GLU A N 1
ATOM 766 C CA . GLU A 1 100 ? -19.164 6.476 10.491 1.00 88.31 100 GLU A CA 1
ATOM 767 C C . GLU A 1 100 ? -17.835 6.167 9.786 1.00 88.31 100 GLU A C 1
ATOM 769 O O . GLU A 1 100 ? -17.194 5.145 10.038 1.00 88.31 100 GLU A O 1
ATOM 774 N N . THR A 1 101 ? -17.377 7.071 8.916 1.00 85.38 101 THR A N 1
ATOM 775 C CA . THR A 1 101 ? -16.204 6.834 8.056 1.00 85.38 101 THR A CA 1
ATOM 776 C C . THR A 1 101 ? -14.945 6.444 8.834 1.00 85.38 101 THR A C 1
ATOM 778 O O . THR A 1 101 ? -14.194 5.587 8.381 1.00 85.38 101 THR A O 1
ATOM 781 N N . TRP A 1 102 ? -14.714 7.024 10.017 1.00 82.25 102 TRP A N 1
ATOM 782 C CA . TRP A 1 102 ? -13.538 6.723 10.848 1.00 82.25 102 TRP A CA 1
ATOM 783 C C . TRP A 1 102 ? -13.603 5.352 11.541 1.00 82.25 102 TRP A C 1
ATOM 785 O O . TRP A 1 102 ? -12.596 4.899 12.087 1.00 82.25 102 TRP A O 1
ATOM 795 N N . GLN A 1 103 ? -14.762 4.688 11.541 1.00 83.94 103 GLN A N 1
ATOM 796 C CA . GLN A 1 103 ? -14.926 3.338 12.085 1.00 83.94 103 GLN A CA 1
ATOM 797 C C . GLN A 1 103 ? -14.517 2.251 11.084 1.00 83.94 103 GLN A C 1
ATOM 799 O O . GLN A 1 103 ? -14.380 1.089 11.465 1.00 83.94 103 GLN A O 1
ATOM 804 N N . ILE A 1 104 ? -14.330 2.615 9.813 1.00 84.81 104 ILE A N 1
ATOM 805 C CA . ILE A 1 104 ? -14.137 1.678 8.710 1.00 84.81 104 ILE A CA 1
ATOM 806 C C . ILE A 1 104 ? -12.688 1.739 8.236 1.00 84.81 104 ILE A C 1
ATOM 808 O O . ILE A 1 104 ? -12.164 2.806 7.919 1.00 84.81 104 ILE A O 1
ATOM 812 N N . ASP A 1 105 ? -12.057 0.573 8.130 1.00 83.12 105 ASP A N 1
ATOM 813 C CA . ASP A 1 105 ? -10.775 0.441 7.447 1.00 83.12 105 ASP A CA 1
ATOM 814 C C . ASP A 1 105 ? -11.000 0.150 5.956 1.00 83.12 105 ASP A C 1
ATOM 816 O O . ASP A 1 105 ? -11.402 -0.946 5.561 1.00 83.12 105 ASP A O 1
ATOM 820 N N . TYR A 1 106 ? -10.730 1.144 5.110 1.00 83.88 106 TYR A N 1
ATOM 821 C CA . TYR A 1 106 ? -10.842 1.024 3.654 1.00 83.88 106 TYR A CA 1
ATOM 822 C C . TYR A 1 106 ? -9.549 0.568 2.967 1.00 83.88 106 TYR A C 1
ATOM 824 O O . TYR A 1 106 ? -9.523 0.442 1.740 1.00 83.88 106 TYR A O 1
ATOM 832 N N . SER A 1 107 ? -8.477 0.297 3.714 1.00 84.81 107 SER A N 1
ATOM 833 C CA . SER A 1 107 ? -7.143 0.083 3.141 1.00 84.81 107 SER A CA 1
ATOM 834 C C . SER A 1 107 ? -7.099 -1.106 2.180 1.00 84.81 107 SER A C 1
ATOM 836 O O . SER A 1 107 ? -6.515 -1.012 1.102 1.00 84.81 107 SER A O 1
ATOM 838 N N . ALA A 1 108 ? -7.737 -2.226 2.533 1.00 83.62 108 ALA A N 1
ATOM 839 C CA . ALA A 1 108 ? -7.793 -3.406 1.668 1.00 83.62 108 ALA A CA 1
ATOM 840 C C . ALA A 1 108 ? -8.582 -3.137 0.376 1.00 83.62 108 ALA A C 1
ATOM 842 O O . ALA A 1 108 ? -8.130 -3.493 -0.713 1.00 83.62 108 ALA A O 1
ATOM 843 N N . ARG A 1 109 ? -9.723 -2.443 0.483 1.00 88.62 109 ARG A N 1
ATOM 844 C CA . ARG A 1 109 ? -10.552 -2.073 -0.672 1.00 88.62 109 ARG A CA 1
ATOM 845 C C . ARG A 1 109 ? -9.798 -1.153 -1.627 1.00 88.62 109 ARG A C 1
ATOM 847 O O . ARG A 1 109 ? -9.811 -1.394 -2.829 1.00 88.62 109 ARG A O 1
ATOM 854 N N . LEU A 1 110 ? -9.131 -0.127 -1.101 1.00 89.25 110 LEU A N 1
ATOM 855 C CA . LEU A 1 110 ? -8.356 0.813 -1.913 1.00 89.25 110 LEU A CA 1
ATOM 856 C C . LEU A 1 110 ? -7.196 0.110 -2.630 1.00 89.25 110 LEU A C 1
ATOM 858 O O . LEU A 1 110 ? -7.061 0.261 -3.841 1.00 89.25 110 LEU A O 1
ATOM 862 N N . ARG A 1 111 ? -6.436 -0.746 -1.929 1.00 88.06 111 ARG A N 1
ATOM 863 C CA . ARG A 1 111 ? -5.373 -1.552 -2.559 1.00 88.06 111 ARG A CA 1
ATOM 864 C C . ARG A 1 111 ? -5.912 -2.471 -3.654 1.00 88.06 111 ARG A C 1
ATOM 866 O O . ARG A 1 111 ? -5.303 -2.572 -4.711 1.00 88.06 111 ARG A O 1
ATOM 873 N N . SER A 1 112 ? -7.059 -3.111 -3.426 1.00 90.12 112 SER A N 1
ATOM 874 C CA . SER A 1 112 ? -7.692 -3.976 -4.429 1.00 90.12 112 SER A CA 1
ATOM 875 C C . SER A 1 112 ? -8.125 -3.198 -5.676 1.00 90.12 112 SER A C 1
ATOM 877 O O . SER A 1 112 ? -7.963 -3.695 -6.788 1.00 90.12 112 SER A O 1
ATOM 879 N N . MET A 1 113 ? -8.614 -1.964 -5.520 1.00 94.56 113 MET A N 1
ATOM 880 C CA . MET A 1 113 ? -8.952 -1.099 -6.655 1.00 94.56 113 MET A CA 1
ATOM 881 C C . MET A 1 113 ? -7.716 -0.698 -7.468 1.00 94.56 113 MET A C 1
ATOM 883 O O . MET A 1 113 ? -7.765 -0.726 -8.699 1.00 94.56 113 MET A O 1
ATOM 887 N N . ASP A 1 114 ? -6.616 -0.336 -6.806 1.00 92.38 114 ASP A N 1
ATOM 888 C CA . ASP A 1 114 ? -5.365 0.009 -7.489 1.00 92.38 114 ASP A CA 1
ATOM 889 C C . ASP A 1 114 ? -4.763 -1.200 -8.214 1.00 92.38 114 ASP A C 1
ATOM 891 O O . ASP A 1 114 ? -4.363 -1.089 -9.376 1.00 92.38 114 ASP A O 1
ATOM 895 N N . GLU A 1 115 ? -4.787 -2.373 -7.582 1.00 94.12 115 GLU A N 1
ATOM 896 C CA . GLU A 1 115 ? -4.305 -3.611 -8.192 1.00 94.12 115 GLU A CA 1
ATOM 897 C C . GLU A 1 115 ? -5.185 -4.056 -9.367 1.00 94.12 115 GLU A C 1
ATOM 899 O O . GLU A 1 115 ? -4.672 -4.395 -10.430 1.00 94.12 115 GLU A O 1
ATOM 904 N N . SER A 1 116 ? -6.512 -3.963 -9.241 1.00 96.50 116 SER A N 1
ATOM 905 C CA . SER A 1 116 ? -7.440 -4.256 -10.341 1.00 96.50 116 SER A CA 1
ATOM 906 C C . SER A 1 116 ? -7.182 -3.359 -11.557 1.00 96.50 116 SER A C 1
ATOM 908 O O . SER A 1 116 ? -7.167 -3.843 -12.689 1.00 96.50 116 SER A O 1
ATOM 910 N N . ARG A 1 117 ? -6.895 -2.066 -11.341 1.00 94.69 117 ARG A N 1
ATOM 911 C CA . ARG A 1 117 ? -6.504 -1.140 -12.420 1.00 94.69 117 ARG A CA 1
ATOM 912 C C . ARG A 1 117 ? -5.184 -1.537 -13.076 1.00 94.69 117 ARG A C 1
ATOM 914 O O . ARG A 1 117 ? -5.047 -1.377 -14.288 1.00 94.69 117 ARG A O 1
ATOM 921 N N . ARG A 1 118 ? -4.208 -2.007 -12.294 1.00 95.69 118 ARG A N 1
ATOM 922 C CA . ARG A 1 118 ? -2.912 -2.465 -12.807 1.00 95.69 118 ARG A CA 1
ATOM 923 C C . ARG A 1 118 ? -3.078 -3.728 -13.652 1.00 95.69 118 ARG A C 1
ATOM 925 O O . ARG A 1 118 ? -2.627 -3.735 -14.793 1.00 95.69 118 ARG A O 1
ATOM 932 N N . VAL A 1 119 ? -3.771 -4.741 -13.131 1.00 96.06 119 VAL A N 1
ATOM 933 C CA . VAL A 1 119 ? -4.036 -6.009 -13.834 1.00 96.06 119 VAL A CA 1
ATOM 934 C C . VAL A 1 119 ? -4.802 -5.767 -15.132 1.00 96.06 119 VAL A C 1
ATOM 936 O O . VAL A 1 119 ? -4.360 -6.228 -16.175 1.00 96.06 119 VAL A O 1
ATOM 939 N N . ALA A 1 120 ? -5.842 -4.927 -15.125 1.00 97.12 120 ALA A N 1
ATOM 940 C CA . ALA A 1 120 ? -6.580 -4.594 -16.348 1.00 97.12 120 ALA A CA 1
ATOM 941 C C . ALA A 1 120 ? -5.689 -3.977 -17.447 1.00 97.12 120 ALA A C 1
ATOM 943 O O . ALA A 1 120 ? -5.919 -4.180 -18.637 1.00 97.12 120 ALA A O 1
ATOM 944 N N . ARG A 1 121 ? -4.647 -3.222 -17.069 1.00 95.75 121 ARG A N 1
ATOM 945 C CA . ARG A 1 121 ? -3.664 -2.697 -18.030 1.00 95.75 12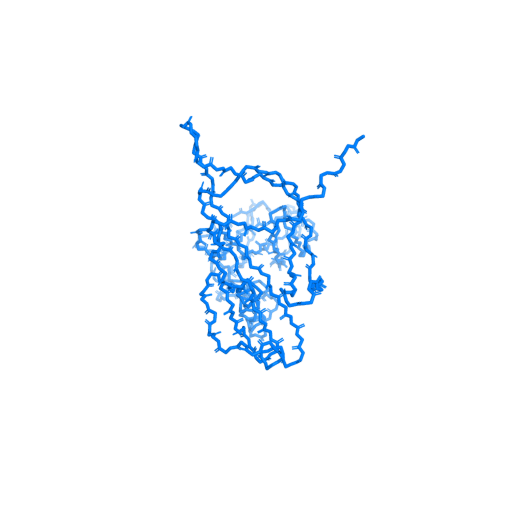1 ARG A CA 1
ATOM 946 C C . ARG A 1 121 ? -2.679 -3.758 -18.498 1.00 95.75 121 ARG A C 1
ATOM 948 O O . ARG A 1 121 ? -2.243 -3.671 -19.638 1.00 95.75 121 ARG A O 1
ATOM 955 N N . VAL A 1 122 ? -2.334 -4.731 -17.657 1.00 96.81 122 VAL A N 1
ATOM 956 C CA . VAL A 1 122 ? -1.552 -5.900 -18.087 1.00 96.81 122 VAL A CA 1
ATOM 957 C C . VAL A 1 122 ? -2.341 -6.720 -19.103 1.00 96.81 122 VAL A C 1
ATOM 959 O O . VAL A 1 122 ? -1.782 -7.098 -20.124 1.00 96.81 122 VAL A O 1
ATOM 962 N N . ASP A 1 123 ? -3.639 -6.928 -18.885 1.00 97.25 123 ASP A N 1
ATOM 963 C CA . ASP A 1 123 ? -4.489 -7.672 -19.823 1.00 97.25 123 ASP A CA 1
ATOM 964 C C . ASP A 1 123 ? -4.583 -6.977 -21.191 1.00 97.25 123 ASP A C 1
ATOM 966 O O . ASP A 1 123 ? -4.624 -7.636 -22.227 1.00 97.25 123 ASP A O 1
ATOM 970 N N . TYR A 1 124 ? -4.590 -5.639 -21.201 1.00 96.38 124 TYR A N 1
ATOM 971 C CA . TYR A 1 124 ? -4.701 -4.849 -22.428 1.00 96.38 124 TYR A CA 1
ATOM 972 C C . TYR A 1 124 ? -3.360 -4.636 -23.154 1.00 96.38 124 TYR A C 1
ATOM 974 O O . TYR A 1 124 ? -3.299 -4.745 -24.376 1.00 96.38 124 TYR A O 1
ATOM 982 N N . TYR A 1 125 ? -2.286 -4.311 -22.425 1.00 95.38 125 TYR A N 1
ATOM 983 C CA . TYR A 1 125 ? -0.980 -3.952 -23.001 1.00 95.38 125 TYR A CA 1
ATOM 984 C C . TYR A 1 125 ? 0.058 -5.085 -22.942 1.00 95.38 125 TYR A C 1
ATOM 986 O O . TYR A 1 125 ? 1.114 -4.982 -23.560 1.00 95.38 125 TYR A O 1
ATOM 994 N N . GLY A 1 126 ? -0.208 -6.165 -22.211 1.00 95.44 126 GLY A N 1
ATOM 995 C CA . GLY A 1 126 ? 0.764 -7.216 -21.919 1.00 95.44 126 GLY A CA 1
ATOM 996 C C . GLY A 1 126 ? 1.695 -6.877 -20.748 1.00 95.44 126 GLY A C 1
ATOM 997 O O . GLY A 1 126 ? 1.486 -5.929 -19.987 1.00 95.44 126 GLY A O 1
ATOM 998 N N . SER A 1 127 ? 2.746 -7.684 -20.583 1.00 93.81 127 SER A N 1
ATOM 999 C CA . SER A 1 127 ? 3.714 -7.538 -19.485 1.00 93.81 127 SER A CA 1
ATOM 1000 C C . SER A 1 127 ? 4.573 -6.275 -19.601 1.00 93.81 127 SER A C 1
ATOM 1002 O O . SER A 1 127 ? 4.907 -5.673 -18.580 1.00 93.81 127 SER A O 1
ATOM 1004 N N . ALA A 1 128 ? 4.901 -5.850 -20.824 1.00 96.31 128 ALA A N 1
ATOM 1005 C CA . ALA A 1 128 ? 5.539 -4.572 -21.112 1.00 96.31 128 ALA A CA 1
ATOM 1006 C C . ALA A 1 128 ? 5.171 -4.086 -22.522 1.00 96.31 128 ALA A C 1
ATOM 1008 O O . ALA A 1 128 ? 5.235 -4.861 -23.476 1.00 96.31 128 ALA A O 1
ATOM 1009 N N . ALA A 1 129 ? 4.831 -2.803 -22.655 1.00 96.50 129 ALA A N 1
ATOM 1010 C CA . ALA A 1 129 ? 4.506 -2.172 -23.934 1.00 96.50 129 ALA A CA 1
ATOM 1011 C C . ALA A 1 129 ? 5.036 -0.743 -23.993 1.00 96.50 129 ALA A C 1
ATOM 1013 O O . ALA A 1 129 ? 4.993 -0.024 -22.996 1.00 96.50 129 ALA A O 1
ATOM 1014 N N . PHE A 1 130 ? 5.487 -0.318 -25.169 1.00 96.62 130 PHE A N 1
ATOM 1015 C CA . PHE A 1 130 ? 6.025 1.019 -25.390 1.00 96.62 130 PHE A CA 1
ATOM 1016 C C . PHE A 1 130 ? 5.432 1.610 -26.667 1.00 96.62 130 PHE A C 1
ATOM 1018 O O . PHE A 1 130 ? 5.492 0.993 -27.731 1.00 96.62 130 PHE A O 1
ATOM 1025 N N . ASP A 1 131 ? 4.800 2.772 -26.535 1.00 93.62 131 ASP A N 1
ATOM 1026 C CA . ASP A 1 131 ? 3.998 3.391 -27.586 1.00 93.62 131 ASP A CA 1
ATOM 1027 C C . ASP A 1 131 ? 4.865 4.212 -28.544 1.00 93.62 131 ASP A C 1
ATOM 1029 O O . ASP A 1 131 ? 5.796 4.895 -28.117 1.00 93.62 131 ASP A O 1
ATOM 1033 N N . GLY A 1 132 ? 4.563 4.148 -29.843 1.00 92.12 132 GLY A N 1
ATOM 1034 C CA . GLY A 1 132 ? 5.191 4.994 -30.866 1.00 92.12 132 GLY A CA 1
ATOM 1035 C C . GLY A 1 132 ? 6.724 4.927 -30.958 1.00 92.12 132 GLY A C 1
ATOM 1036 O O . GLY A 1 132 ? 7.333 5.860 -31.470 1.00 92.12 132 GLY A O 1
ATOM 1037 N N . GLY A 1 133 ? 7.361 3.862 -30.455 1.00 92.56 133 GLY A N 1
ATOM 1038 C CA . GLY A 1 133 ? 8.826 3.761 -30.370 1.00 92.56 133 GLY A CA 1
ATOM 1039 C C . GLY A 1 133 ? 9.441 4.419 -29.128 1.00 92.56 133 GLY A C 1
ATOM 1040 O O . GLY A 1 133 ? 10.663 4.545 -29.046 1.00 92.56 133 GLY A O 1
ATOM 1041 N N . GLY A 1 134 ? 8.626 4.814 -28.147 1.00 95.62 134 GLY A N 1
ATOM 1042 C CA . GLY A 1 134 ? 9.101 5.238 -26.835 1.00 95.62 134 GLY A CA 1
ATOM 1043 C C . GLY A 1 134 ? 9.989 4.173 -26.196 1.00 95.62 134 GLY A C 1
ATOM 1044 O O . GLY A 1 134 ? 9.814 2.978 -26.425 1.00 95.62 134 GLY A O 1
ATOM 1045 N N . PHE A 1 135 ? 10.978 4.602 -25.415 1.00 97.50 135 PHE A N 1
ATOM 1046 C CA . PHE A 1 135 ? 11.970 3.724 -24.790 1.00 97.50 135 PHE A CA 1
ATOM 1047 C C . PHE A 1 135 ? 12.822 2.884 -25.761 1.00 97.50 135 PHE A C 1
ATOM 1049 O O . PHE A 1 135 ? 13.602 2.041 -25.310 1.00 97.50 135 PHE A O 1
ATOM 1056 N N . ALA A 1 136 ? 12.741 3.117 -27.077 1.00 96.56 136 ALA A N 1
ATOM 1057 C CA . ALA A 1 136 ? 13.648 2.492 -28.031 1.00 96.56 136 ALA A CA 1
ATOM 1058 C C . ALA A 1 136 ? 15.097 2.887 -27.720 1.00 96.56 136 ALA A C 1
ATOM 1060 O O . ALA A 1 136 ? 15.397 4.051 -27.448 1.00 96.56 136 ALA A O 1
ATOM 1061 N N . VAL A 1 137 ? 15.998 1.906 -27.767 1.00 95.75 137 VAL A N 1
ATOM 1062 C CA . VAL A 1 137 ? 17.415 2.099 -27.457 1.00 95.75 137 VAL A CA 1
ATOM 1063 C C . VAL A 1 137 ? 18.219 2.183 -28.749 1.00 95.75 137 VAL A C 1
ATOM 1065 O O . VAL A 1 137 ? 18.180 1.263 -29.565 1.00 95.75 137 VAL A O 1
ATOM 1068 N N . SER A 1 138 ? 18.988 3.257 -28.913 1.00 94.12 138 SER A N 1
ATOM 1069 C CA . SER A 1 138 ? 19.993 3.409 -29.969 1.00 94.12 138 SER A CA 1
ATOM 1070 C C . SER A 1 138 ? 21.389 3.532 -29.358 1.00 94.12 138 SER A C 1
ATOM 1072 O O . SER A 1 138 ? 21.556 4.145 -28.308 1.00 94.12 138 SER A O 1
ATOM 1074 N N . VAL A 1 139 ? 22.404 2.931 -29.980 1.00 92.19 139 VAL A N 1
ATOM 1075 C CA . VAL A 1 139 ? 23.786 2.948 -29.473 1.00 92.19 139 VAL A CA 1
ATOM 1076 C C . VAL A 1 139 ? 24.676 3.710 -30.447 1.00 92.19 139 VAL A C 1
ATOM 1078 O O . VAL A 1 139 ? 24.687 3.406 -31.639 1.00 92.19 139 VAL A O 1
ATOM 1081 N N . ASN A 1 140 ? 25.422 4.694 -29.946 1.00 87.69 140 ASN A N 1
ATOM 1082 C CA . ASN A 1 140 ? 26.396 5.458 -30.721 1.00 87.69 140 ASN A CA 1
ATOM 1083 C C . ASN A 1 140 ? 27.560 5.900 -29.819 1.00 87.69 140 ASN A C 1
ATOM 1085 O O . ASN A 1 140 ? 27.336 6.388 -28.713 1.00 87.69 140 ASN A O 1
ATOM 1089 N N . GLY A 1 141 ? 28.803 5.721 -30.277 1.00 79.00 141 GLY A N 1
ATOM 1090 C CA . GLY A 1 141 ? 29.991 6.267 -29.609 1.00 79.00 141 GLY A CA 1
ATOM 1091 C C . GLY A 1 141 ? 30.154 5.858 -28.140 1.00 79.00 141 GLY A C 1
ATOM 1092 O O . GLY A 1 141 ? 30.543 6.684 -27.321 1.00 79.00 141 GLY A O 1
ATOM 1093 N N . GLY A 1 142 ? 29.812 4.613 -27.784 1.00 85.12 142 GLY A N 1
ATOM 1094 C CA . GLY A 1 142 ? 29.912 4.111 -26.405 1.00 85.12 142 GLY A CA 1
ATOM 1095 C C . GLY A 1 142 ? 28.789 4.564 -25.460 1.00 85.12 142 GLY A C 1
ATOM 1096 O O . GLY A 1 142 ? 28.827 4.246 -24.271 1.00 85.12 142 GLY A O 1
ATOM 1097 N N . ALA A 1 143 ? 27.765 5.256 -25.966 1.00 90.62 143 ALA A N 1
ATOM 1098 C CA . ALA A 1 143 ? 26.567 5.625 -25.219 1.00 90.62 143 ALA A CA 1
ATOM 1099 C C . ALA A 1 143 ? 25.314 4.993 -25.839 1.00 90.62 143 ALA A C 1
ATOM 1101 O O . ALA A 1 143 ? 25.171 4.907 -27.059 1.00 90.62 143 ALA A O 1
ATOM 1102 N N . ALA A 1 144 ? 24.394 4.561 -24.983 1.00 93.56 144 ALA A N 1
ATOM 1103 C CA . ALA A 1 144 ? 23.067 4.112 -25.364 1.00 93.56 144 ALA A CA 1
ATOM 1104 C C . ALA A 1 144 ? 22.050 5.200 -25.014 1.00 93.56 144 ALA A C 1
ATOM 1106 O O . ALA A 1 144 ? 21.944 5.610 -23.858 1.00 93.56 144 ALA A O 1
ATOM 1107 N N . THR A 1 145 ? 21.315 5.666 -26.017 1.00 96.00 145 THR A N 1
ATOM 1108 C CA . THR A 1 145 ? 20.258 6.668 -25.887 1.00 96.00 145 THR A CA 1
ATOM 1109 C C . THR A 1 145 ? 18.905 5.972 -25.897 1.00 96.00 145 THR A C 1
ATOM 1111 O O . THR A 1 145 ? 18.617 5.182 -26.794 1.00 96.00 145 THR A O 1
ATOM 1114 N N . ILE A 1 146 ? 18.081 6.271 -24.901 1.00 97.44 146 ILE A N 1
ATOM 1115 C CA . ILE A 1 146 ? 16.710 5.797 -24.748 1.00 97.44 146 ILE A CA 1
ATOM 1116 C C . ILE A 1 146 ? 15.775 6.913 -25.216 1.00 97.44 146 ILE A C 1
ATOM 1118 O O . ILE A 1 146 ? 15.820 8.023 -24.681 1.00 97.44 146 ILE A O 1
ATOM 1122 N N . ALA A 1 147 ? 14.944 6.623 -26.215 1.00 98.06 147 ALA A N 1
ATOM 1123 C CA . ALA A 1 147 ? 14.003 7.585 -26.778 1.00 98.06 147 ALA A CA 1
ATOM 1124 C C . ALA A 1 147 ? 12.905 7.971 -25.765 1.00 98.06 147 ALA A C 1
ATOM 1126 O O . ALA A 1 147 ? 12.397 7.088 -25.062 1.00 98.06 147 ALA A O 1
ATOM 1127 N N . PRO A 1 148 ? 12.500 9.255 -25.704 1.00 98.06 148 PRO A N 1
ATOM 1128 C CA . PRO A 1 148 ? 11.366 9.679 -24.890 1.00 98.06 148 PRO A CA 1
ATOM 1129 C C . PRO A 1 148 ? 10.074 9.020 -25.379 1.00 98.06 148 PRO A C 1
ATOM 1131 O O . PRO A 1 148 ? 9.954 8.631 -26.542 1.00 98.06 148 PRO A O 1
ATOM 1134 N N . GLY A 1 149 ? 9.095 8.895 -24.491 1.00 97.62 149 GLY A N 1
ATOM 1135 C CA . GLY A 1 149 ? 7.787 8.364 -24.844 1.00 97.62 149 GLY A CA 1
ATOM 1136 C C . GLY A 1 149 ? 7.042 7.705 -23.695 1.00 97.62 149 GLY A C 1
ATOM 1137 O O . GLY A 1 149 ? 7.478 7.675 -22.541 1.00 97.62 149 GLY A O 1
ATOM 1138 N N . LEU A 1 150 ? 5.870 7.179 -24.039 1.00 97.38 150 LEU A N 1
ATOM 1139 C CA . LEU A 1 150 ? 4.977 6.470 -23.135 1.00 97.38 150 LEU A CA 1
ATOM 1140 C C . LEU A 1 150 ? 5.257 4.967 -23.171 1.00 97.38 150 LEU A C 1
ATOM 1142 O O . LEU A 1 150 ? 5.438 4.374 -24.230 1.00 97.38 150 LEU A O 1
ATOM 1146 N N . GLY A 1 151 ? 5.214 4.340 -22.004 1.00 97.00 151 GLY A N 1
ATOM 1147 C CA . GLY A 1 151 ? 5.216 2.897 -21.867 1.00 97.00 151 GLY A CA 1
ATOM 1148 C C . GLY A 1 151 ? 4.409 2.420 -20.670 1.00 97.00 151 GLY A C 1
ATOM 1149 O O . GLY A 1 151 ? 3.922 3.200 -19.845 1.00 97.00 151 GLY A O 1
ATOM 1150 N N . TYR A 1 152 ? 4.297 1.104 -20.574 1.00 97.62 152 TYR A N 1
ATOM 1151 C CA . TYR A 1 152 ? 3.690 0.386 -19.471 1.00 97.62 152 TYR A CA 1
ATOM 1152 C C . TYR A 1 152 ? 4.575 -0.800 -19.098 1.00 97.62 152 TYR A C 1
ATOM 1154 O O . TYR A 1 152 ? 4.962 -1.575 -19.967 1.00 97.62 152 TYR A O 1
ATOM 1162 N N . VAL A 1 153 ? 4.867 -0.955 -17.807 1.00 97.88 153 VAL A N 1
ATOM 1163 C CA . VAL A 1 153 ? 5.610 -2.094 -17.246 1.00 97.88 153 VAL A CA 1
ATOM 1164 C C . VAL A 1 153 ? 4.746 -2.729 -16.172 1.00 97.88 153 VAL A C 1
ATOM 1166 O O . VAL A 1 153 ? 4.378 -2.065 -15.205 1.00 97.88 153 VAL A O 1
ATOM 1169 N N . ALA A 1 154 ? 4.347 -3.985 -16.378 1.00 97.00 154 ALA A N 1
ATOM 1170 C CA . ALA A 1 154 ? 3.398 -4.698 -15.524 1.00 97.00 154 ALA A CA 1
ATOM 1171 C C . ALA A 1 154 ? 2.141 -3.859 -15.191 1.00 97.00 154 ALA A C 1
ATOM 1173 O O . ALA A 1 154 ? 1.668 -3.848 -14.054 1.00 97.00 154 ALA A O 1
ATOM 1174 N N 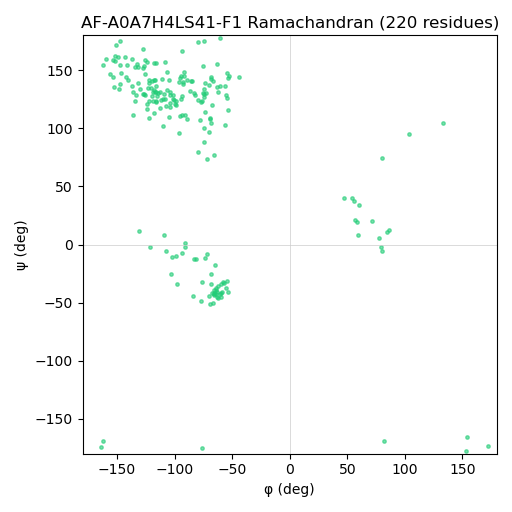. GLY A 1 155 ? 1.620 -3.111 -16.174 1.00 96.44 155 GLY A N 1
ATOM 1175 C CA . GLY A 1 155 ? 0.448 -2.234 -16.033 1.00 96.44 155 GLY A CA 1
ATOM 1176 C C . GLY A 1 155 ? 0.715 -0.866 -15.380 1.00 96.44 155 GLY A C 1
ATOM 1177 O O . GLY A 1 155 ? -0.175 -0.004 -15.357 1.00 96.44 155 GLY A O 1
ATOM 1178 N N . LEU A 1 156 ? 1.930 -0.616 -14.885 1.00 97.50 156 LEU A N 1
ATOM 1179 C CA . LEU A 1 156 ? 2.351 0.686 -14.368 1.00 97.50 156 LEU A CA 1
ATOM 1180 C C . LEU A 1 156 ? 2.779 1.599 -15.511 1.00 97.50 156 LEU A C 1
ATOM 1182 O O . LEU A 1 156 ? 3.592 1.216 -16.346 1.00 97.50 156 LEU A O 1
ATOM 1186 N N . ARG A 1 157 ? 2.227 2.814 -15.548 1.00 96.44 157 ARG A N 1
ATOM 1187 C CA . ARG A 1 157 ? 2.525 3.791 -16.600 1.00 96.44 157 ARG A CA 1
ATOM 1188 C C . ARG A 1 157 ? 3.918 4.377 -16.384 1.00 96.44 157 ARG A C 1
ATOM 1190 O O . ARG A 1 157 ? 4.174 4.942 -15.329 1.00 96.44 157 ARG A O 1
ATOM 1197 N N . VAL A 1 158 ? 4.767 4.337 -17.399 1.00 97.31 158 VAL A N 1
ATOM 1198 C CA . VAL A 1 158 ? 6.074 5.002 -17.412 1.00 97.31 158 VAL A CA 1
ATOM 1199 C C . VAL A 1 158 ? 6.086 6.032 -18.533 1.00 97.31 158 VAL A C 1
ATOM 1201 O O . VAL A 1 158 ? 5.610 5.765 -19.632 1.00 97.31 158 VAL A O 1
ATOM 1204 N N . TYR A 1 159 ? 6.548 7.245 -18.254 1.00 97.44 159 TYR A N 1
ATOM 1205 C CA . TYR A 1 159 ? 6.583 8.313 -19.249 1.00 97.44 159 TYR A CA 1
ATOM 1206 C C . TYR A 1 159 ? 7.912 9.039 -19.153 1.00 97.44 159 TYR A C 1
ATOM 1208 O O . TYR A 1 159 ? 8.192 9.689 -18.147 1.00 97.44 159 TYR A O 1
ATOM 1216 N N . LEU A 1 160 ? 8.731 8.871 -20.182 1.00 97.81 160 LEU A N 1
ATOM 1217 C CA . LEU A 1 160 ? 10.018 9.527 -20.301 1.00 97.81 160 LEU A CA 1
ATOM 1218 C C . LEU A 1 160 ? 9.828 10.795 -21.138 1.00 97.81 160 LEU A C 1
ATOM 1220 O O . LEU A 1 160 ? 9.531 10.701 -22.324 1.00 97.81 160 LEU A O 1
ATOM 1224 N N . GLU A 1 161 ? 9.951 11.962 -20.506 1.00 96.75 161 GLU A N 1
ATOM 1225 C CA . GLU A 1 161 ? 9.737 13.266 -21.153 1.00 96.75 161 GLU A CA 1
ATOM 1226 C C . GLU A 1 161 ? 10.834 13.602 -22.163 1.00 96.75 161 GLU A C 1
ATOM 1228 O O . GLU A 1 161 ? 10.542 14.018 -23.278 1.00 96.75 161 GLU A O 1
ATOM 1233 N N . GLU A 1 162 ? 12.086 13.362 -21.781 1.00 96.75 162 GLU A N 1
ATOM 1234 C CA . GLU A 1 162 ? 13.274 13.684 -22.566 1.00 96.75 162 GLU A CA 1
ATOM 1235 C C . GLU A 1 162 ? 14.155 12.449 -22.721 1.00 96.75 162 GLU A C 1
ATOM 1237 O O . GLU A 1 162 ? 14.146 11.555 -21.873 1.00 96.75 162 GLU A O 1
ATOM 1242 N N . ALA A 1 163 ? 14.938 12.397 -23.799 1.00 96.75 163 ALA A N 1
ATOM 1243 C CA . ALA A 1 163 ? 15.839 11.276 -24.038 1.00 96.75 163 ALA A CA 1
ATOM 1244 C C . ALA A 1 163 ? 16.793 11.065 -22.849 1.00 96.75 163 ALA A C 1
ATOM 1246 O O . ALA A 1 163 ? 17.384 12.011 -22.326 1.00 96.75 163 ALA A O 1
ATOM 1247 N N . ALA A 1 164 ? 16.980 9.808 -22.451 1.00 96.25 164 ALA A N 1
ATOM 1248 C CA . ALA A 1 164 ? 17.928 9.438 -21.405 1.00 96.25 164 ALA A CA 1
ATOM 1249 C C . ALA A 1 164 ? 19.154 8.762 -22.017 1.00 96.25 164 ALA A C 1
ATOM 1251 O O . ALA A 1 164 ? 19.044 8.063 -23.022 1.00 96.25 164 ALA A O 1
ATOM 1252 N N . THR A 1 165 ? 20.321 8.928 -21.404 1.00 94.25 165 THR A N 1
ATOM 1253 C CA . THR A 1 165 ? 21.556 8.278 -21.850 1.00 94.25 165 THR A CA 1
ATOM 1254 C C . THR A 1 165 ? 22.150 7.422 -20.743 1.00 94.25 165 THR A C 1
ATOM 1256 O O . THR A 1 165 ? 22.160 7.791 -19.569 1.00 94.25 165 THR A O 1
ATOM 1259 N N . VAL A 1 166 ? 22.647 6.249 -21.123 1.00 92.50 166 VAL A N 1
ATOM 1260 C CA . VAL A 1 166 ? 23.400 5.343 -20.251 1.00 92.50 166 VAL A CA 1
ATOM 1261 C C . VAL A 1 166 ? 24.661 4.885 -20.977 1.00 92.50 166 VAL A C 1
ATOM 1263 O O . VAL A 1 166 ? 24.714 4.882 -22.206 1.00 92.50 166 VAL A O 1
ATOM 1266 N N . ALA A 1 167 ? 25.697 4.495 -20.238 1.00 88.62 167 ALA A N 1
ATOM 1267 C CA . ALA A 1 167 ? 26.903 3.946 -20.852 1.00 88.62 167 ALA A CA 1
ATOM 1268 C C . ALA A 1 167 ? 26.573 2.646 -21.609 1.00 88.62 167 ALA A C 1
ATOM 1270 O O . ALA A 1 167 ? 25.928 1.747 -21.057 1.00 88.62 167 ALA A O 1
ATOM 1271 N N . ALA A 1 168 ? 27.035 2.532 -22.854 1.00 82.12 168 ALA A N 1
ATOM 1272 C CA . ALA A 1 168 ? 26.918 1.308 -23.636 1.00 82.12 168 ALA A CA 1
ATOM 1273 C C . ALA A 1 168 ? 28.012 0.323 -23.202 1.00 82.12 168 ALA A C 1
ATOM 1275 O O . ALA A 1 168 ? 29.066 0.207 -23.820 1.00 82.12 168 ALA A O 1
ATOM 1276 N N . ALA A 1 169 ? 27.769 -0.356 -22.084 1.00 80.88 169 ALA A N 1
ATOM 1277 C CA . ALA A 1 169 ? 28.545 -1.515 -21.656 1.00 80.88 169 ALA A CA 1
ATOM 1278 C C . ALA A 1 169 ? 27.869 -2.808 -22.145 1.00 80.88 169 ALA A C 1
ATOM 1280 O O . ALA A 1 169 ? 26.698 -2.782 -22.518 1.00 80.88 169 ALA A O 1
ATOM 1281 N N . ASN A 1 170 ? 28.565 -3.948 -22.081 1.00 82.88 170 ASN A N 1
ATOM 1282 C CA . ASN A 1 170 ? 27.967 -5.275 -22.293 1.00 82.88 170 ASN A CA 1
ATOM 1283 C C . ASN A 1 170 ? 26.954 -5.596 -21.175 1.00 82.88 170 ASN A C 1
ATOM 1285 O O . ASN A 1 170 ? 27.266 -6.309 -20.221 1.00 82.88 170 ASN A O 1
ATOM 1289 N N . THR A 1 171 ? 25.763 -5.005 -21.245 1.00 89.25 171 THR A N 1
ATOM 1290 C CA . THR A 1 171 ? 24.769 -5.003 -20.170 1.00 89.25 171 THR A CA 1
ATOM 1291 C C . THR A 1 171 ? 23.345 -4.947 -20.716 1.00 89.25 171 THR A C 1
ATOM 1293 O O . THR A 1 171 ? 23.103 -4.577 -21.867 1.00 89.25 171 THR A O 1
ATOM 1296 N N . ALA A 1 172 ? 22.378 -5.318 -19.881 1.00 93.50 172 ALA A N 1
ATOM 1297 C CA . ALA A 1 172 ? 20.967 -5.125 -20.177 1.00 93.50 172 ALA A CA 1
ATOM 1298 C C . ALA A 1 172 ? 20.483 -3.783 -19.619 1.00 93.50 172 ALA A C 1
ATOM 1300 O O . ALA A 1 172 ? 20.927 -3.350 -18.553 1.00 93.50 172 ALA A O 1
ATOM 1301 N N . ILE A 1 173 ? 19.562 -3.145 -20.342 1.00 95.12 173 ILE A N 1
ATOM 1302 C CA . ILE A 1 173 ? 18.857 -1.943 -19.893 1.00 95.12 173 ILE A CA 1
ATOM 1303 C C . ILE A 1 173 ? 17.447 -2.352 -19.480 1.00 95.12 173 ILE A C 1
ATOM 1305 O O . ILE A 1 173 ? 16.738 -3.039 -20.225 1.00 95.12 173 ILE A O 1
ATOM 1309 N N . TRP A 1 174 ? 17.052 -1.904 -18.297 1.00 96.94 174 TRP A N 1
ATOM 1310 C CA . TRP A 1 174 ? 15.796 -2.229 -17.647 1.00 96.94 174 TRP A CA 1
ATOM 1311 C C . TRP A 1 174 ? 15.044 -0.962 -17.269 1.00 96.94 174 TRP A C 1
ATOM 1313 O O . TRP A 1 174 ? 15.650 0.038 -16.877 1.00 96.94 174 TRP A O 1
ATOM 1323 N N . ILE A 1 175 ? 13.722 -1.044 -17.330 1.00 97.88 175 ILE A N 1
ATOM 1324 C CA . ILE A 1 175 ? 12.816 -0.089 -16.706 1.00 97.88 175 ILE A CA 1
ATOM 1325 C C . ILE A 1 175 ? 12.320 -0.702 -15.412 1.00 97.88 175 ILE A C 1
ATOM 1327 O O . ILE A 1 175 ? 11.780 -1.803 -15.425 1.00 97.88 175 ILE A O 1
ATOM 1331 N N . ASP A 1 176 ? 12.525 0.017 -14.319 1.00 97.75 176 ASP A N 1
ATOM 1332 C CA . ASP A 1 176 ? 12.119 -0.350 -12.969 1.00 97.75 176 ASP A CA 1
ATOM 1333 C C . ASP A 1 176 ? 10.993 0.593 -12.546 1.00 97.75 176 ASP A C 1
ATOM 1335 O O . ASP A 1 176 ? 11.243 1.770 -12.282 1.00 97.75 176 ASP A O 1
ATOM 1339 N N . ALA A 1 177 ? 9.754 0.103 -12.598 1.00 98.00 177 ALA A N 1
ATOM 1340 C CA . ALA A 1 177 ? 8.539 0.880 -12.395 1.00 98.00 177 ALA A CA 1
ATOM 1341 C C . ALA A 1 177 ? 7.920 0.610 -11.019 1.00 98.00 177 ALA A C 1
ATOM 1343 O O . ALA A 1 177 ? 7.860 -0.528 -10.556 1.00 98.00 177 ALA A O 1
ATOM 1344 N N . VAL A 1 178 ? 7.388 1.662 -10.396 1.00 97.25 178 VAL A N 1
ATOM 1345 C CA . VAL A 1 178 ? 6.807 1.617 -9.051 1.00 97.25 178 VAL A CA 1
ATOM 1346 C C . VAL A 1 178 ? 5.544 2.475 -8.962 1.00 97.25 178 VAL A C 1
ATOM 1348 O O . VAL A 1 178 ? 5.453 3.557 -9.546 1.00 97.25 178 VAL A O 1
ATOM 1351 N N . TRP A 1 179 ? 4.548 1.986 -8.223 1.00 95.50 179 TRP A N 1
ATOM 1352 C CA . TRP A 1 179 ? 3.400 2.771 -7.766 1.00 95.50 179 TRP A CA 1
ATOM 1353 C C . TRP A 1 179 ? 3.587 3.056 -6.281 1.00 95.50 179 TRP A C 1
ATOM 1355 O O . TRP A 1 179 ? 3.515 2.144 -5.458 1.00 95.50 179 TRP A O 1
ATOM 1365 N N . SER A 1 180 ? 3.863 4.311 -5.941 1.00 93.69 180 SER A N 1
ATOM 1366 C CA . SER A 1 180 ? 4.156 4.706 -4.563 1.00 93.69 180 SER A CA 1
ATOM 1367 C C . SER A 1 180 ? 3.570 6.072 -4.231 1.00 93.69 180 SER A C 1
ATOM 1369 O O . SER A 1 180 ? 3.216 6.867 -5.106 1.00 93.69 180 SER A O 1
ATOM 1371 N N . GLY A 1 181 ? 3.437 6.338 -2.937 1.00 89.50 181 GLY A N 1
ATOM 1372 C CA . GLY A 1 181 ? 2.867 7.567 -2.406 1.00 89.50 181 GLY A CA 1
ATOM 1373 C C . GLY A 1 181 ? 3.248 7.751 -0.945 1.00 89.50 181 GLY A C 1
ATOM 1374 O O . GLY A 1 181 ? 4.098 7.044 -0.414 1.00 89.50 181 GLY A O 1
ATOM 1375 N N . THR A 1 182 ? 2.619 8.707 -0.277 1.00 83.56 182 THR A N 1
ATOM 1376 C CA . THR A 1 182 ? 2.730 8.857 1.178 1.00 83.56 182 THR A CA 1
ATOM 1377 C C . THR A 1 182 ? 1.334 8.907 1.778 1.00 83.56 182 THR A C 1
ATOM 1379 O O . THR A 1 182 ? 0.348 9.046 1.060 1.00 83.56 182 THR A O 1
ATOM 1382 N N . VAL A 1 183 ? 1.229 8.806 3.103 1.00 74.69 183 VAL A N 1
ATOM 1383 C CA . VAL A 1 183 ? -0.070 8.849 3.800 1.00 74.69 183 VAL A CA 1
ATOM 1384 C C . VAL A 1 183 ? -0.848 10.136 3.489 1.00 74.69 183 VAL A C 1
ATOM 1386 O O . VAL A 1 183 ? -2.071 10.116 3.421 1.00 74.69 183 VAL A O 1
ATOM 1389 N N . THR A 1 184 ? -0.145 11.249 3.278 1.00 78.31 184 THR A N 1
ATOM 1390 C CA . THR A 1 184 ? -0.732 12.568 2.996 1.00 78.31 184 THR A CA 1
ATOM 1391 C C . THR A 1 184 ? -0.554 13.022 1.546 1.00 78.31 184 THR A C 1
ATOM 1393 O O . THR A 1 184 ? -1.061 14.078 1.173 1.00 78.31 184 THR A O 1
ATOM 1396 N N . GLY A 1 185 ? 0.181 12.263 0.732 1.00 81.75 185 GLY A N 1
ATOM 1397 C CA . GLY A 1 185 ? 0.560 12.628 -0.629 1.00 81.75 185 GLY A CA 1
ATOM 1398 C C . GLY A 1 185 ? -0.180 11.820 -1.688 1.00 81.75 185 GLY A C 1
ATOM 1399 O O . GLY A 1 185 ? -0.631 10.701 -1.450 1.00 81.75 185 GLY A O 1
ATOM 1400 N N . ALA A 1 186 ? -0.271 12.381 -2.894 1.00 85.50 186 ALA A N 1
ATOM 1401 C CA . ALA A 1 186 ? -0.804 11.656 -4.039 1.00 85.50 186 ALA A CA 1
ATOM 1402 C C . ALA A 1 186 ? 0.086 10.450 -4.368 1.00 85.50 186 ALA A C 1
ATOM 1404 O O . ALA A 1 186 ? 1.314 10.562 -4.421 1.00 85.50 186 ALA A O 1
ATOM 1405 N N . TRP A 1 187 ? -0.548 9.310 -4.624 1.00 91.06 187 TRP A N 1
ATOM 1406 C CA . TRP A 1 187 ? 0.137 8.172 -5.215 1.00 91.06 187 TRP A CA 1
ATOM 1407 C C . TRP A 1 187 ? 0.398 8.448 -6.694 1.00 91.06 187 TRP A C 1
ATOM 1409 O O . TRP A 1 187 ? -0.445 9.023 -7.391 1.00 91.06 187 TRP A O 1
ATOM 1419 N N . LYS A 1 188 ? 1.586 8.075 -7.162 1.00 93.50 188 LYS A N 1
ATOM 1420 C CA . LYS A 1 188 ? 2.051 8.357 -8.518 1.00 93.50 188 LYS A CA 1
ATOM 1421 C C . LYS A 1 188 ? 2.823 7.181 -9.090 1.00 93.50 188 LYS A C 1
ATOM 1423 O O . LYS A 1 188 ? 3.426 6.391 -8.366 1.00 93.50 188 LYS A O 1
ATOM 1428 N N . TYR A 1 189 ? 2.821 7.106 -10.415 1.00 94.94 189 TYR A N 1
ATOM 1429 C CA . TYR A 1 189 ? 3.749 6.241 -11.121 1.00 94.94 189 TYR A CA 1
ATOM 1430 C C . TYR A 1 189 ? 5.138 6.874 -11.071 1.00 94.94 189 TYR A C 1
ATOM 1432 O O . TYR A 1 189 ? 5.296 8.058 -11.375 1.00 94.94 189 TYR A O 1
ATOM 1440 N N . GLY A 1 190 ? 6.128 6.087 -10.676 1.00 94.75 190 GLY A N 1
ATOM 1441 C CA . GLY A 1 190 ? 7.541 6.411 -10.781 1.00 94.75 190 GLY A CA 1
ATOM 1442 C C . GLY A 1 190 ? 8.257 5.323 -11.566 1.00 94.75 190 GLY A C 1
ATOM 1443 O O . GLY A 1 190 ? 7.780 4.191 -11.648 1.00 94.75 190 GLY A O 1
ATOM 1444 N N . PHE A 1 191 ? 9.404 5.657 -12.146 1.00 97.69 191 PHE A N 1
ATOM 1445 C CA . PHE A 1 191 ? 10.300 4.653 -12.697 1.00 97.69 191 PHE A CA 1
ATOM 1446 C C . PHE A 1 191 ? 11.747 5.127 -12.675 1.00 97.69 191 PHE A C 1
ATOM 1448 O O . PHE A 1 191 ? 12.022 6.324 -12.567 1.00 97.69 191 PHE A O 1
ATOM 1455 N N . THR A 1 192 ? 12.666 4.178 -12.806 1.00 97.12 192 THR A N 1
ATOM 1456 C CA . THR A 1 192 ? 14.085 4.438 -13.040 1.00 97.12 192 THR A CA 1
ATOM 1457 C C . THR A 1 192 ? 14.593 3.576 -14.190 1.00 97.12 192 THR A C 1
ATOM 1459 O O . THR A 1 192 ? 14.055 2.503 -14.471 1.00 97.12 192 THR A O 1
ATOM 1462 N N . ILE A 1 193 ? 15.622 4.063 -14.882 1.00 96.50 193 ILE A N 1
ATOM 1463 C CA . ILE A 1 193 ? 16.344 3.291 -15.894 1.00 96.50 193 ILE A CA 1
ATOM 1464 C C . ILE A 1 193 ? 17.549 2.668 -15.206 1.00 96.50 193 ILE A C 1
ATOM 1466 O O . ILE A 1 193 ? 18.352 3.372 -14.591 1.00 96.50 193 ILE A O 1
ATOM 1470 N N . ARG A 1 194 ? 17.678 1.348 -15.304 1.00 94.44 194 ARG A N 1
ATOM 1471 C CA . ARG A 1 194 ? 18.756 0.593 -14.665 1.00 94.44 194 ARG A CA 1
ATOM 1472 C C . ARG A 1 194 ? 19.550 -0.185 -15.694 1.00 94.44 194 ARG A C 1
ATOM 1474 O O . ARG A 1 194 ? 18.988 -0.766 -16.617 1.00 94.44 194 ARG A O 1
ATOM 1481 N N . THR A 1 195 ? 20.860 -0.235 -15.500 1.00 92.38 195 THR A N 1
ATOM 1482 C CA . THR A 1 195 ? 21.753 -1.120 -16.245 1.00 92.38 195 THR A CA 1
ATOM 1483 C C . THR A 1 195 ? 22.284 -2.201 -15.316 1.00 92.38 195 THR A C 1
ATOM 1485 O O . THR A 1 195 ? 22.544 -1.945 -14.139 1.00 92.38 195 THR A O 1
ATOM 1488 N N . GLY A 1 196 ? 22.426 -3.429 -15.811 1.00 87.44 196 GLY A N 1
ATOM 1489 C CA . GLY A 1 196 ? 23.016 -4.506 -15.019 1.00 87.44 196 GLY A CA 1
ATOM 1490 C C . GLY A 1 196 ? 22.579 -5.907 -15.420 1.00 87.44 196 GLY A C 1
ATOM 1491 O O . GLY A 1 196 ? 22.013 -6.135 -16.492 1.00 87.44 196 GLY A O 1
ATOM 1492 N N . ALA A 1 197 ? 22.874 -6.844 -14.516 1.00 82.69 197 ALA A N 1
ATOM 1493 C CA . ALA A 1 197 ? 22.491 -8.247 -14.614 1.00 82.69 197 ALA A CA 1
ATOM 1494 C C . ALA A 1 197 ? 20.961 -8.430 -14.661 1.00 82.69 197 ALA A C 1
ATOM 1496 O O . ALA A 1 197 ? 20.199 -7.468 -14.586 1.00 82.69 197 ALA A O 1
ATOM 1497 N N . ALA A 1 198 ? 20.514 -9.679 -14.797 1.00 86.31 198 ALA A N 1
ATOM 1498 C CA . ALA A 1 198 ? 19.095 -10.013 -14.800 1.00 86.31 198 ALA A CA 1
ATOM 1499 C C . ALA A 1 198 ? 18.391 -9.454 -13.552 1.00 86.31 198 ALA A C 1
ATOM 1501 O O . ALA A 1 198 ? 18.713 -9.851 -12.433 1.00 86.31 198 ALA A O 1
ATOM 1502 N N . LEU A 1 199 ? 17.454 -8.526 -13.761 1.00 92.56 199 LEU A N 1
ATOM 1503 C CA . LEU A 1 199 ? 16.589 -8.002 -12.712 1.00 92.56 199 LEU A CA 1
ATOM 1504 C C . LEU A 1 199 ? 15.278 -8.782 -12.694 1.00 92.56 199 LEU A C 1
ATOM 1506 O O . LEU A 1 199 ? 14.758 -9.180 -13.736 1.00 92.56 199 LEU A O 1
ATOM 1510 N N . THR A 1 200 ? 14.749 -8.969 -11.492 1.00 95.12 200 THR A N 1
ATOM 1511 C CA . THR A 1 200 ? 13.420 -9.523 -11.236 1.00 95.12 200 THR A CA 1
ATOM 1512 C C . THR A 1 200 ? 12.642 -8.557 -10.358 1.00 95.12 200 THR A C 1
ATOM 1514 O O . THR A 1 200 ? 13.246 -7.749 -9.648 1.00 95.12 200 THR A O 1
ATOM 1517 N N . ASP A 1 201 ? 11.318 -8.665 -10.388 1.00 96.81 201 ASP A N 1
ATOM 1518 C CA . ASP A 1 201 ? 10.430 -7.885 -9.528 1.00 96.81 201 ASP A CA 1
ATOM 1519 C C . ASP A 1 201 ? 10.823 -8.047 -8.053 1.00 96.81 201 ASP A C 1
ATOM 1521 O O . ASP A 1 201 ? 11.261 -9.120 -7.618 1.00 96.81 201 ASP A O 1
ATOM 1525 N N . TYR A 1 202 ? 10.698 -6.970 -7.281 1.00 96.50 202 TYR A N 1
ATOM 1526 C CA . TYR A 1 202 ? 11.121 -6.942 -5.882 1.00 96.50 202 TYR A CA 1
ATOM 1527 C C . TYR A 1 202 ? 10.280 -5.967 -5.058 1.00 96.50 202 TYR A C 1
ATOM 1529 O O . TYR A 1 202 ? 9.477 -5.209 -5.591 1.00 96.50 202 TYR A O 1
ATOM 1537 N N . VAL A 1 203 ? 10.455 -5.989 -3.738 1.00 97.12 203 VAL A N 1
ATOM 1538 C CA . VAL A 1 203 ? 9.850 -5.016 -2.820 1.00 97.12 203 VAL A CA 1
ATOM 1539 C C . VAL A 1 203 ? 10.972 -4.210 -2.181 1.00 97.12 203 VAL A C 1
ATOM 1541 O O . VAL A 1 203 ? 11.956 -4.790 -1.715 1.00 97.12 203 VAL A O 1
ATOM 1544 N N . ASP A 1 204 ? 10.860 -2.884 -2.199 1.00 95.38 204 ASP A N 1
ATOM 1545 C CA . ASP A 1 204 ? 11.867 -2.008 -1.601 1.00 95.38 204 ASP A CA 1
ATOM 1546 C C . ASP A 1 204 ? 11.797 -1.996 -0.060 1.00 95.38 204 ASP A C 1
ATOM 1548 O O . ASP A 1 204 ? 10.913 -2.583 0.568 1.00 95.38 204 ASP A O 1
ATOM 1552 N N . ALA A 1 205 ? 12.740 -1.301 0.581 1.00 94.25 205 ALA A N 1
ATOM 1553 C CA . ALA A 1 205 ? 12.779 -1.187 2.041 1.00 94.25 205 ALA A CA 1
ATOM 1554 C C . ALA A 1 205 ? 11.574 -0.429 2.637 1.00 94.25 205 ALA A C 1
ATOM 1556 O O . ALA A 1 205 ? 11.319 -0.538 3.836 1.00 94.25 205 ALA A O 1
ATOM 1557 N N . ALA A 1 206 ? 10.845 0.339 1.821 1.00 90.25 206 ALA A N 1
ATOM 1558 C CA . ALA A 1 206 ? 9.634 1.049 2.217 1.00 90.25 206 ALA A CA 1
ATOM 1559 C C . ALA A 1 206 ? 8.356 0.214 1.996 1.00 90.25 206 ALA A C 1
ATOM 1561 O O . ALA A 1 206 ? 7.267 0.656 2.367 1.00 90.25 206 ALA A O 1
ATOM 1562 N N . GLY A 1 207 ? 8.481 -1.002 1.453 1.00 91.75 207 GLY A N 1
ATOM 1563 C CA . GLY A 1 207 ? 7.372 -1.920 1.218 1.00 91.75 207 GLY A CA 1
ATOM 1564 C C . GLY A 1 207 ? 6.648 -1.712 -0.114 1.00 91.75 207 GLY A C 1
ATOM 1565 O O . GLY A 1 207 ? 5.564 -2.271 -0.292 1.00 91.75 207 GLY A O 1
ATOM 1566 N N . TYR A 1 208 ? 7.202 -0.928 -1.045 1.00 94.44 208 TYR A N 1
ATOM 1567 C CA . TYR A 1 208 ? 6.603 -0.727 -2.364 1.00 94.44 208 TYR A CA 1
ATOM 1568 C C . TYR A 1 208 ? 7.048 -1.818 -3.344 1.00 94.44 208 TYR A C 1
ATOM 1570 O O . TYR A 1 208 ? 8.243 -2.108 -3.431 1.00 94.44 208 TYR A O 1
ATOM 1578 N N . PRO A 1 209 ? 6.116 -2.434 -4.094 1.00 95.19 209 PRO A N 1
ATOM 1579 C CA . PRO A 1 209 ? 6.459 -3.386 -5.139 1.00 95.19 209 PRO A CA 1
ATOM 1580 C C . PRO A 1 209 ? 6.996 -2.665 -6.382 1.00 95.19 209 PRO A C 1
ATOM 1582 O O . PRO A 1 209 ? 6.374 -1.736 -6.904 1.00 95.19 209 PRO A O 1
ATOM 1585 N N . HIS A 1 210 ? 8.138 -3.143 -6.860 1.00 97.44 210 HIS A N 1
ATOM 1586 C CA . HIS A 1 210 ? 8.814 -2.733 -8.080 1.00 97.44 210 HIS A CA 1
ATOM 1587 C C . HIS A 1 210 ? 8.668 -3.818 -9.144 1.00 97.44 210 HIS A C 1
ATOM 1589 O O . HIS A 1 210 ? 8.924 -4.996 -8.876 1.00 97.44 210 HIS A O 1
ATOM 1595 N N . PHE A 1 211 ? 8.300 -3.404 -10.354 1.00 97.38 211 PHE A N 1
ATOM 1596 C CA . PHE A 1 211 ? 8.171 -4.283 -11.511 1.00 97.38 211 PHE A CA 1
ATOM 1597 C C . PHE A 1 211 ? 9.185 -3.894 -12.576 1.00 97.38 211 PHE A C 1
ATOM 1599 O O . PHE A 1 211 ? 9.292 -2.715 -12.932 1.00 97.38 211 PHE A O 1
ATOM 1606 N N . VAL A 1 212 ? 9.916 -4.878 -13.096 1.00 97.44 212 VAL A N 1
ATOM 1607 C CA . VAL A 1 212 ? 11.030 -4.633 -14.014 1.00 97.44 212 VAL A CA 1
ATOM 1608 C C . VAL A 1 212 ? 10.777 -5.216 -15.399 1.00 97.44 212 VAL A C 1
ATOM 1610 O O . VAL A 1 212 ? 10.355 -6.359 -15.557 1.00 97.44 212 VAL A O 1
ATOM 1613 N N . ALA A 1 213 ? 11.091 -4.442 -16.435 1.00 97.00 213 ALA A N 1
ATOM 1614 C CA . ALA A 1 213 ? 11.050 -4.899 -17.820 1.00 97.00 213 ALA A CA 1
ATOM 1615 C C . ALA A 1 213 ? 12.372 -4.609 -18.523 1.00 97.00 213 ALA A C 1
ATOM 1617 O O . ALA A 1 213 ? 12.865 -3.481 -18.517 1.00 97.00 213 ALA A O 1
ATOM 1618 N N . LYS A 1 214 ? 12.937 -5.631 -19.168 1.00 96.38 214 LYS A N 1
ATOM 1619 C CA . LYS A 1 214 ? 14.118 -5.473 -20.018 1.00 96.38 214 LYS A CA 1
ATOM 1620 C C . LYS A 1 214 ? 13.708 -4.834 -21.341 1.00 96.38 214 LYS A C 1
ATOM 1622 O O . LYS A 1 214 ? 12.883 -5.405 -22.048 1.00 96.38 214 LYS A O 1
ATOM 1627 N N . ILE A 1 215 ? 14.324 -3.709 -21.696 1.00 95.38 215 ILE A N 1
ATOM 1628 C CA . ILE A 1 215 ? 14.048 -3.006 -22.962 1.00 95.38 215 ILE A CA 1
ATOM 1629 C C . ILE A 1 215 ? 15.130 -3.225 -24.015 1.00 95.38 215 ILE A C 1
ATOM 1631 O O . ILE A 1 215 ? 14.850 -3.175 -25.208 1.00 95.38 215 ILE A O 1
ATOM 1635 N N . ALA A 1 216 ? 16.361 -3.518 -23.593 1.00 93.75 216 ALA A N 1
ATOM 1636 C CA . ALA A 1 216 ? 17.451 -3.822 -24.508 1.00 93.75 216 ALA A CA 1
ATOM 1637 C C . ALA A 1 216 ? 18.505 -4.715 -23.857 1.00 93.75 216 ALA A C 1
ATOM 1639 O O . ALA A 1 216 ? 18.652 -4.786 -22.634 1.00 93.75 216 ALA A O 1
ATOM 1640 N N . THR A 1 217 ? 19.276 -5.396 -24.696 1.00 92.31 217 THR A N 1
ATOM 1641 C CA . THR A 1 217 ? 20.548 -6.010 -24.320 1.00 92.31 217 THR A CA 1
ATOM 1642 C C . THR A 1 217 ? 21.601 -5.451 -25.256 1.00 92.31 217 THR A C 1
ATOM 1644 O O . THR A 1 217 ? 21.474 -5.583 -26.470 1.00 92.31 217 THR A O 1
ATOM 1647 N N . ILE A 1 218 ? 22.611 -4.800 -24.692 1.00 86.69 218 ILE A N 1
ATOM 1648 C CA . ILE A 1 218 ? 23.752 -4.296 -25.444 1.00 86.69 218 ILE A CA 1
ATOM 1649 C C . ILE A 1 218 ? 24.795 -5.407 -25.434 1.00 86.69 218 ILE A C 1
ATOM 1651 O O . ILE A 1 218 ? 25.331 -5.761 -24.384 1.00 86.69 218 ILE A O 1
ATOM 1655 N N . ALA A 1 219 ? 25.034 -5.990 -26.605 1.00 77.31 219 ALA A N 1
ATOM 1656 C CA . ALA A 1 219 ? 26.081 -6.973 -26.825 1.00 77.31 219 ALA A CA 1
ATOM 1657 C C . ALA A 1 219 ? 27.062 -6.399 -27.850 1.00 77.31 219 ALA A C 1
ATOM 1659 O O . ALA A 1 219 ? 26.692 -6.201 -29.005 1.00 77.31 219 ALA A O 1
ATOM 1660 N N . GLY A 1 220 ? 28.294 -6.125 -27.426 1.00 61.75 220 GLY A N 1
ATOM 1661 C CA . GLY A 1 220 ? 29.376 -5.708 -28.311 1.00 61.75 220 GLY A CA 1
ATOM 1662 C C . GLY A 1 220 ? 30.147 -4.511 -27.776 1.00 61.75 220 GLY A C 1
ATOM 1663 O O . GLY A 1 220 ? 29.695 -3.375 -27.876 1.00 61.75 220 GLY A O 1
ATOM 1664 N N . GLY A 1 221 ? 31.347 -4.788 -27.268 1.00 53.53 221 GLY A N 1
ATOM 1665 C CA . GLY A 1 221 ? 32.467 -3.871 -27.398 1.00 53.53 221 GLY A CA 1
ATOM 1666 C C . GLY A 1 221 ? 33.259 -4.261 -28.640 1.00 53.53 221 GLY A C 1
ATOM 1667 O O . GLY A 1 221 ? 33.615 -5.431 -28.775 1.00 53.53 221 GLY A O 1
ATOM 1668 N N . LEU A 1 222 ? 33.490 -3.286 -29.513 1.00 39.94 222 LEU A N 1
ATOM 1669 C CA . LEU A 1 222 ? 34.787 -2.932 -30.090 1.00 39.94 222 LEU A CA 1
ATOM 1670 C C . LEU A 1 222 ? 34.780 -1.412 -30.272 1.00 39.94 222 LEU A C 1
ATOM 1672 O O . LEU A 1 222 ? 33.787 -0.908 -30.842 1.00 39.94 222 LEU A O 1
#

pLDDT: mean 87.13, std 16.11, range [20.28, 98.06]

Radius of gyration: 27.38 Å; Cα contacts (8 Å, |Δi|>4): 427; chains: 1; bounding box: 64×36×73 Å

Sequence (222 aa):
MKVCRQRLKFPMFPPLLIKAALNTNAVVYSAVLDTTIGDWRYNWIGLVDSATSTVLMIVHIPEQLKIKTQGGQQGNNLVRNLAMEFAGAAEATQITVTPETWQIDYSARLRSMDESRRVARVDYYGSAAFDGGGFAVSVNGGAATIAPGLGYVAGLRVYLEEAATVAAANTAIWIDAVWSGTVTGAWKYGFTIRTGAALTDYVDAAGYPHFVAKIATIAGGL

Foldseek 3Di:
DDDDPDPPPDDDDAFPWDKAAPDQFKIKIKGKDDQQDDFDKDQKDWDADPVPRHTDDIDGHPIDGFHHDDDNDGTDMDMDMDMDGGHRVCVVVVHHHHDDPVNDDCPVVVVVVVVVQLQVQCVVQNQKHWPPQAQPWDDDDQKIKGHFGWMAHSSFIDGRPHIDIDGLDQWWKKKKWWFDADPPGDTHIDIDIDTHDDDQWDADPVGTTITMDTNDGRDDDD

Organism: NCBI:txid1134687

Nearest PDB structures (foldseek):
  1ywh-assembly2_A  TM=4.259E-01  e=4.980E+00  Homo sapiens
  1ktj-assembly1_B  TM=3.618E-01  e=5.844E+00  Dermatophagoides pteronyssinus
  5l36-assembly1_A  TM=3.470E-01  e=7.233E+00  Homo sapiens

Mean predicted aligned error: 9.48 Å

InterPro domains:
  IPR022225 Phage tail fibre protein, N-terminal domain [PF12571] (22-112)

Solvent-accessible surface area (backbone atoms only — not comparable to full-atom values): 12985 Å² total; per-residue (Å²): 134,85,80,83,81,72,80,83,75,82,80,90,79,78,61,56,69,48,67,18,23,77,43,65,34,18,31,34,44,32,41,40,39,51,32,83,54,58,72,48,76,48,41,63,52,69,44,60,42,85,89,78,68,45,77,76,44,77,47,78,49,78,79,42,77,42,35,33,50,53,97,88,42,82,35,46,72,46,79,50,69,50,74,48,76,43,89,46,32,15,66,78,68,70,38,82,42,73,60,56,75,91,69,55,85,56,64,68,60,52,52,50,52,56,48,52,56,24,51,57,34,23,76,72,53,38,67,59,40,55,48,98,58,15,57,40,75,47,77,56,96,64,31,29,39,29,38,38,33,44,32,29,34,60,29,42,60,40,74,41,88,60,67,44,78,47,77,52,49,80,33,31,37,31,42,42,31,33,67,50,62,49,100,92,46,77,68,42,68,44,70,48,82,43,75,44,75,95,78,70,65,48,65,50,98,88,68,42,59,36,35,60,39,79,71,48,73,45,81,73,88,132